Protein AF-A0A2H1HSU5-F1 (afdb_monomer_lite)

Radius of gyration: 19.83 Å; chains: 1; bounding box: 52×44×60 Å

Sequence (309 aa):
MNTRHSRVIHHEPRRAAYPAIDAYNKLTQYSSAAPLTGEAISQAMMSEAAWNDPQLIEQYDEKGLTPLSPLLSSGDYWIACNAESSGPGDWDGRQIRIGGTAQGPIAESIGASPVSMEYGETFEALQRNTVDCTFVQGQVAGSTGLLEVAPHVKLFEGDRMTGGATAAHVAGSRFDELPLAYKQIIFDAGVDMFHGQLASTMDSSLQAVKDVQAADGTFSSIAPEVQETMEGTQEELVDGLIEDGRIDEDIREQLTGSAEKWTGIVEELGYEDGGELQDLDEWYEVDSVDFRPLGERVFEEASLAHRPE

Secondary structure (DSSP, 8-state):
------------HHHHT-HHHHHHHTTTTSSB--TTHHHHHHHHHHHHHHHT-HHHHHHHHTTT-EEEEEEEE---EEEEESS---SGGGGTT-EEEE-STTHHHHHHHTT-EEEE--HHHHHHHHHTTSSSEEEEEHHHHHHHTGGGT--EEEE--SBPPS--EEEEEEE-TTGGGS-HHHHHHHHHTHHHHHHHHHHHHHHHHHHHHHHHHHTT-EEEEPPHHHHHHHHHHHHHHHHHHHHTTSS-TTHHHHHHHHHHHHHHHHHHTT----S-GGGHHHH--TT----HHHHHHHIIIIIGGGS--

Foldseek 3Di:
DDPDDDDDDPDPDPCVLQVLLLLQLLVQFLFFLFQQLRQLLSQLLSQQVQLVDPVLQVSQVVVLKHFLRSWAFLAFKKKFFLDDDDDLLPLAQAEEEDDGPLVCLLSVLSNHHYDYDDPVCLLVCLQVPVGGIYIDGLLRCQVPLSCLRRLAIAAEHTTTAGRRGPDTDIDHNCLVVDDLVVLQVSSVCQLVVSQVRSLSSLVSLLSNLVSSVVNVYDYDYDDPVSNVSSVVSSVVSNVVCCVVVVDPPCSSVSSNVSSVVSSVVCVVVPDDRPDGSNCSVVGDDRPPDGCSVSSVVSCVSRVVVVRGD

pLDDT: mean 91.03, std 14.72, range [22.45, 98.75]

Structure (mmCIF, N/CA/C/O backbone):
data_AF-A0A2H1HSU5-F1
#
_entry.id   AF-A0A2H1HSU5-F1
#
loop_
_atom_site.group_PDB
_atom_site.id
_atom_site.type_symbol
_atom_site.label_atom_id
_atom_site.label_alt_id
_atom_site.label_comp_id
_atom_site.label_asym_id
_atom_site.label_entity_id
_atom_site.label_seq_id
_atom_site.pdbx_PDB_ins_code
_atom_site.Cartn_x
_atom_site.Cartn_y
_atom_site.Cartn_z
_atom_site.occupancy
_atom_site.B_iso_or_equiv
_atom_site.auth_seq_id
_atom_site.auth_comp_id
_atom_site.auth_asym_id
_atom_site.auth_atom_id
_atom_site.pdbx_PDB_model_num
ATOM 1 N N . MET A 1 1 ? -35.619 14.663 -35.749 1.00 35.12 1 MET A N 1
ATOM 2 C CA . MET A 1 1 ? -34.535 15.575 -35.316 1.00 35.12 1 MET A CA 1
ATOM 3 C C . MET A 1 1 ? -34.450 15.532 -33.798 1.00 35.12 1 MET A C 1
ATOM 5 O O 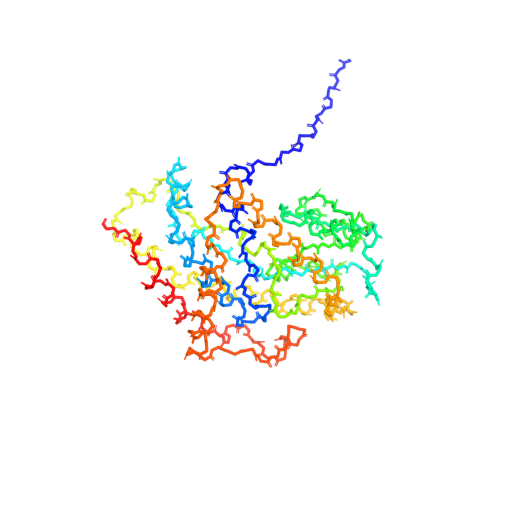. MET A 1 1 ? -35.499 15.523 -33.172 1.00 35.12 1 MET A O 1
ATOM 9 N N . ASN A 1 2 ? -33.224 15.518 -33.262 1.00 31.00 2 ASN A N 1
ATOM 10 C CA . ASN A 1 2 ? -32.824 15.456 -31.844 1.00 31.00 2 ASN A CA 1
ATOM 11 C C . ASN A 1 2 ? -32.794 14.082 -31.145 1.00 31.00 2 ASN A C 1
ATOM 13 O O . ASN A 1 2 ? -33.580 13.800 -30.249 1.00 31.00 2 ASN A O 1
ATOM 17 N N . THR A 1 3 ? -31.766 13.291 -31.459 1.00 27.88 3 THR A N 1
ATOM 18 C CA . THR A 1 3 ? -31.095 12.399 -30.499 1.00 27.88 3 THR A CA 1
ATOM 19 C C . THR A 1 3 ? -29.955 13.180 -29.835 1.00 27.88 3 THR A C 1
ATOM 21 O O . THR A 1 3 ? -28.908 13.419 -30.439 1.00 27.88 3 THR A O 1
ATOM 24 N N . ARG A 1 4 ? -30.169 13.645 -28.596 1.00 30.28 4 ARG A N 1
ATOM 25 C CA . ARG A 1 4 ? -29.090 14.210 -27.772 1.00 30.28 4 ARG A CA 1
ATOM 26 C C . ARG A 1 4 ? -28.196 13.074 -27.293 1.00 30.28 4 ARG A C 1
ATOM 28 O O . ARG A 1 4 ? -28.676 12.097 -26.731 1.00 30.28 4 ARG A O 1
ATOM 35 N N . HIS A 1 5 ? -26.908 13.239 -27.555 1.00 29.81 5 HIS A N 1
ATOM 36 C CA . HIS A 1 5 ? -25.837 12.382 -27.083 1.00 29.81 5 HIS A CA 1
ATOM 37 C C . HIS A 1 5 ? -25.800 12.412 -25.553 1.00 29.81 5 HIS A C 1
ATOM 39 O O . HIS A 1 5 ? -25.831 13.491 -24.954 1.00 29.81 5 HIS A O 1
ATOM 45 N N . SER A 1 6 ? -25.740 11.228 -24.943 1.00 25.72 6 SER A N 1
ATOM 46 C CA . SER A 1 6 ? -25.363 11.067 -23.543 1.00 25.72 6 SER A CA 1
ATOM 47 C C . SER A 1 6 ? -23.957 11.636 -23.377 1.00 25.72 6 SER A C 1
ATOM 49 O O . SER A 1 6 ? -23.006 11.128 -23.969 1.00 25.72 6 SER A O 1
ATOM 51 N N . ARG A 1 7 ? -23.837 12.744 -22.641 1.00 25.30 7 ARG A N 1
ATOM 52 C CA . ARG A 1 7 ? -22.544 13.227 -22.162 1.00 25.30 7 ARG A CA 1
ATOM 53 C C . ARG A 1 7 ? -22.080 12.237 -21.105 1.00 25.30 7 ARG A C 1
ATOM 55 O O . ARG A 1 7 ? -22.751 12.084 -20.090 1.00 25.30 7 ARG A O 1
ATOM 62 N N . VAL A 1 8 ? -20.954 11.587 -21.368 1.00 23.36 8 VAL A N 1
ATOM 63 C CA . VAL A 1 8 ? -20.114 10.978 -20.338 1.00 23.36 8 VAL A CA 1
ATOM 64 C C . VAL A 1 8 ? -19.844 12.068 -19.304 1.00 23.36 8 VAL A C 1
ATOM 66 O O . VAL A 1 8 ? -19.278 13.112 -19.630 1.00 23.36 8 VAL A O 1
ATOM 69 N N . ILE A 1 9 ? -20.356 11.875 -18.093 1.00 22.45 9 ILE A N 1
ATOM 70 C CA . ILE A 1 9 ? -20.018 12.703 -16.943 1.00 22.45 9 ILE A CA 1
ATOM 71 C C . ILE A 1 9 ? -18.899 11.938 -16.250 1.00 22.45 9 ILE A C 1
ATOM 73 O O . ILE A 1 9 ? -19.157 10.899 -15.648 1.00 22.45 9 ILE A O 1
ATOM 77 N N . HIS A 1 10 ? -17.665 12.430 -16.395 1.00 28.02 10 HIS A N 1
ATOM 78 C CA . HIS A 1 10 ? -16.574 12.097 -15.484 1.00 28.02 10 HIS A CA 1
ATOM 79 C C . HIS A 1 10 ? -17.081 12.467 -14.097 1.00 28.02 10 HIS A C 1
ATOM 81 O O . HIS A 1 10 ? -17.332 13.639 -13.815 1.00 28.02 10 HIS A O 1
ATOM 87 N N . HIS A 1 11 ? -17.344 11.469 -13.273 1.00 26.31 11 HIS A N 1
ATOM 88 C CA . HIS A 1 11 ? -17.684 11.711 -11.895 1.00 26.31 11 HIS A CA 1
ATOM 89 C C . HIS A 1 11 ? -16.564 11.068 -11.090 1.00 26.31 11 HIS A C 1
ATOM 91 O O . HIS A 1 11 ? -16.180 9.933 -11.358 1.00 26.31 11 HIS A O 1
ATOM 97 N N . GLU A 1 12 ? -16.034 11.859 -10.166 1.00 31.59 12 GLU A N 1
ATOM 98 C CA . GLU A 1 12 ? -14.972 11.589 -9.202 1.00 31.59 12 GLU A CA 1
ATOM 99 C C . GLU A 1 12 ? -15.636 11.469 -7.803 1.00 31.59 12 GLU A C 1
ATOM 101 O O . GLU A 1 12 ? -15.362 12.255 -6.901 1.00 31.59 12 GLU A O 1
ATOM 106 N N . PRO A 1 13 ? -16.643 10.584 -7.605 1.00 26.70 13 PRO A N 1
ATOM 107 C CA . PRO A 1 13 ? -17.710 10.799 -6.620 1.00 26.70 13 PRO A CA 1
ATOM 108 C C . PRO A 1 13 ? -17.473 10.022 -5.340 1.00 26.70 13 PRO A C 1
ATOM 110 O O . PRO A 1 13 ? -17.929 10.396 -4.269 1.00 26.70 13 PRO A O 1
ATOM 113 N N . ARG A 1 14 ? -16.839 8.858 -5.486 1.00 50.00 14 ARG A N 1
ATOM 114 C CA . ARG A 1 14 ? -16.716 7.846 -4.456 1.00 50.00 14 ARG A CA 1
ATOM 115 C C . ARG A 1 14 ? -15.604 8.227 -3.498 1.00 50.00 14 ARG A C 1
ATOM 117 O O . ARG A 1 14 ? -15.750 7.953 -2.325 1.00 50.00 14 ARG A O 1
ATOM 124 N N . ARG A 1 15 ? -14.561 8.923 -3.961 1.00 52.78 15 ARG A N 1
ATOM 125 C CA . ARG A 1 15 ? -13.437 9.346 -3.113 1.00 52.78 15 ARG A CA 1
ATOM 126 C C . ARG A 1 15 ? -13.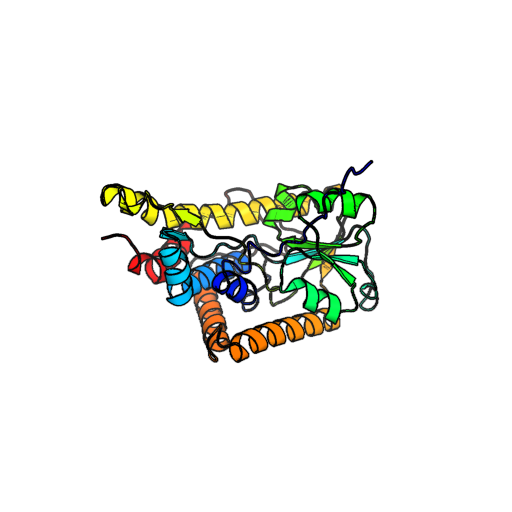722 10.649 -2.364 1.00 52.78 15 ARG A C 1
ATOM 128 O O . ARG A 1 15 ? -13.544 10.689 -1.157 1.00 52.78 15 ARG A O 1
ATOM 135 N N . ALA A 1 16 ? -14.324 11.649 -3.018 1.00 60.69 16 ALA A N 1
ATOM 136 C CA . ALA A 1 16 ? -14.818 12.856 -2.337 1.00 60.69 16 ALA A CA 1
ATOM 137 C C . ALA A 1 16 ? -15.883 12.558 -1.259 1.00 60.69 16 ALA A C 1
ATOM 139 O O . ALA A 1 16 ? -16.093 13.362 -0.355 1.00 60.69 16 ALA A O 1
ATOM 140 N N . ALA A 1 17 ? -16.558 11.405 -1.344 1.00 72.06 17 ALA A N 1
ATOM 141 C CA . ALA A 1 17 ? -17.506 10.959 -0.327 1.00 72.06 17 ALA A CA 1
ATOM 142 C C . ALA A 1 17 ? -16.838 10.426 0.957 1.00 72.06 17 ALA A C 1
ATOM 144 O O . ALA A 1 17 ? -17.542 10.315 1.965 1.00 72.06 17 ALA A O 1
ATOM 145 N N . TYR A 1 18 ? -15.536 10.115 0.917 1.00 82.38 18 TYR A N 1
ATOM 146 C CA . TYR A 1 18 ? -14.746 9.584 2.033 1.00 82.38 18 TYR A CA 1
ATOM 147 C C . TYR A 1 18 ? -13.365 10.275 2.126 1.00 82.38 18 TYR A C 1
ATOM 149 O O . TYR A 1 18 ? -12.336 9.627 1.910 1.00 82.38 18 TYR A O 1
ATOM 157 N N . PRO A 1 19 ? -13.317 11.591 2.411 1.00 85.75 19 PRO A N 1
ATOM 158 C CA . PRO A 1 19 ? -12.069 12.357 2.463 1.00 85.75 19 PRO A CA 1
ATOM 159 C C . PRO A 1 19 ? -11.036 11.819 3.462 1.00 85.75 19 PRO A C 1
ATOM 161 O O . PRO A 1 19 ? -9.849 11.888 3.164 1.00 85.75 19 PRO A O 1
ATOM 164 N N . ALA A 1 20 ? -11.455 11.254 4.600 1.00 87.06 20 ALA A N 1
ATOM 165 C CA . ALA A 1 20 ? -10.514 10.676 5.563 1.00 87.06 20 ALA A CA 1
ATOM 166 C C . ALA A 1 20 ? -9.825 9.422 4.994 1.00 87.06 20 ALA A C 1
ATOM 168 O O . ALA A 1 20 ? -8.618 9.264 5.124 1.00 87.06 20 ALA A O 1
ATOM 169 N N . ILE A 1 21 ? -10.560 8.572 4.264 1.00 85.56 21 ILE A N 1
ATOM 170 C CA . ILE A 1 21 ? -9.971 7.390 3.609 1.00 85.56 21 ILE A CA 1
ATOM 171 C C . ILE A 1 21 ? -8.983 7.825 2.520 1.00 85.56 21 ILE A C 1
ATOM 173 O O . ILE A 1 21 ? -7.913 7.240 2.400 1.00 85.56 21 ILE A O 1
ATOM 177 N N . ASP A 1 22 ? -9.318 8.853 1.729 1.00 88.25 22 ASP A N 1
ATOM 178 C CA . ASP A 1 22 ? -8.398 9.386 0.711 1.00 88.25 22 ASP A CA 1
ATOM 179 C C . ASP A 1 22 ? -7.125 9.979 1.333 1.00 88.25 22 ASP A C 1
ATOM 181 O O . ASP A 1 22 ? -6.047 9.816 0.765 1.00 88.25 22 ASP A O 1
ATOM 185 N N . ALA A 1 23 ? -7.230 10.612 2.507 1.00 90.75 23 ALA A N 1
ATOM 186 C CA . ALA A 1 23 ? -6.072 11.097 3.250 1.00 90.75 23 ALA A CA 1
ATOM 187 C C . ALA A 1 23 ? -5.172 9.934 3.696 1.00 90.75 23 ALA A C 1
ATOM 189 O O . ALA A 1 23 ? -3.998 9.918 3.346 1.00 90.75 23 ALA A O 1
ATOM 190 N N . TYR A 1 24 ? -5.725 8.902 4.343 1.00 89.75 24 TYR A N 1
ATOM 191 C CA . TYR A 1 24 ? -4.953 7.709 4.725 1.00 89.75 24 TYR A CA 1
ATOM 192 C C . TYR A 1 24 ? -4.390 6.927 3.542 1.00 89.75 24 TYR A C 1
ATOM 194 O O . TYR A 1 24 ? -3.325 6.322 3.652 1.00 89.75 24 TYR A O 1
ATOM 202 N N . ASN A 1 25 ? -5.061 6.961 2.388 1.00 89.38 25 ASN A N 1
ATOM 203 C CA . ASN A 1 25 ? -4.515 6.392 1.163 1.00 89.38 25 ASN A CA 1
ATOM 204 C C . ASN A 1 25 ? -3.172 7.045 0.795 1.00 89.38 25 ASN A C 1
ATOM 206 O O . ASN A 1 25 ? -2.330 6.360 0.241 1.00 89.38 25 ASN A O 1
ATOM 210 N N . LYS A 1 26 ? -2.943 8.316 1.145 1.00 93.19 26 LYS A N 1
ATOM 211 C CA . LYS A 1 26 ? -1.699 9.067 0.890 1.00 93.19 26 LYS A CA 1
ATOM 212 C C . LYS A 1 26 ? -0.674 8.990 2.034 1.00 93.19 26 LYS A C 1
ATOM 214 O O . LYS A 1 26 ? 0.285 9.755 2.034 1.00 93.19 26 LYS A O 1
ATOM 219 N N . LEU A 1 27 ? -0.871 8.089 2.999 1.00 93.88 27 LEU A N 1
ATOM 220 C CA . LEU A 1 27 ? -0.023 7.949 4.189 1.00 93.88 27 LEU A CA 1
ATOM 221 C C . LEU A 1 27 ? 0.621 6.559 4.327 1.00 93.88 27 LEU A C 1
ATOM 223 O O . LEU A 1 27 ? 1.256 6.271 5.337 1.00 93.88 27 LEU A O 1
ATOM 227 N N . THR A 1 28 ? 0.466 5.667 3.343 1.00 92.38 28 THR A N 1
ATOM 228 C CA . THR A 1 28 ? 0.931 4.273 3.482 1.00 92.38 28 THR A CA 1
ATOM 229 C C . THR A 1 28 ? 2.429 4.072 3.243 1.00 92.38 28 THR A C 1
ATOM 231 O O . THR A 1 28 ? 2.908 2.953 3.417 1.00 92.38 28 THR A O 1
ATOM 234 N N . GLN A 1 29 ? 3.161 5.117 2.845 1.00 95.06 29 GLN A N 1
ATOM 235 C CA . GLN A 1 29 ? 4.582 5.040 2.485 1.00 95.06 29 GLN A CA 1
ATOM 236 C C . GLN A 1 29 ? 5.534 4.849 3.673 1.00 95.06 29 GLN A C 1
ATOM 238 O O . GLN A 1 29 ? 6.658 4.415 3.471 1.00 95.06 29 GLN A O 1
ATOM 243 N N . TYR A 1 30 ? 5.103 5.129 4.909 1.00 95.00 30 TYR A N 1
ATOM 244 C CA . TYR A 1 30 ? 5.961 5.102 6.108 1.00 95.00 30 TYR A CA 1
ATOM 245 C C . TYR A 1 30 ? 6.274 3.684 6.625 1.00 95.00 30 TYR A C 1
ATOM 247 O O . TYR A 1 30 ? 6.383 3.456 7.824 1.00 95.00 30 TYR A O 1
ATOM 255 N N . SER A 1 31 ? 6.367 2.704 5.733 1.00 93.12 31 SER A N 1
ATOM 256 C CA . SER A 1 31 ? 6.653 1.302 6.039 1.00 93.12 31 SER A CA 1
ATOM 257 C C . SER A 1 31 ? 7.547 0.716 4.940 1.00 93.12 31 SER A C 1
ATOM 259 O O . SER A 1 31 ? 7.754 1.341 3.904 1.00 93.12 31 SER A O 1
ATOM 261 N N . SER A 1 32 ? 8.081 -0.487 5.149 1.00 93.56 32 SER A N 1
ATOM 262 C CA . SER A 1 32 ? 9.053 -1.099 4.239 1.00 93.56 32 SER A CA 1
ATOM 263 C C . SER A 1 32 ? 8.408 -1.782 3.034 1.00 93.56 32 SER A C 1
ATOM 265 O O . SER A 1 32 ? 7.480 -2.555 3.225 1.00 93.56 32 SER A O 1
ATOM 267 N N . ALA A 1 33 ? 8.948 -1.634 1.825 1.00 94.62 33 ALA A N 1
ATOM 268 C CA . ALA A 1 33 ? 8.499 -2.352 0.621 1.00 94.62 33 ALA A CA 1
ATOM 269 C C . ALA A 1 33 ? 8.763 -3.881 0.624 1.00 94.62 33 ALA A C 1
ATOM 271 O O . ALA A 1 33 ? 8.527 -4.551 -0.381 1.00 94.62 33 ALA A O 1
ATOM 272 N N . ALA A 1 34 ? 9.245 -4.456 1.732 1.00 96.19 34 ALA A N 1
ATOM 273 C CA . ALA A 1 34 ? 9.477 -5.893 1.850 1.00 96.19 34 ALA A CA 1
ATOM 274 C C . ALA A 1 34 ? 8.195 -6.724 1.572 1.00 96.19 34 ALA A C 1
ATOM 276 O O . ALA A 1 34 ? 7.101 -6.334 2.005 1.00 96.19 34 ALA A O 1
ATOM 277 N N . PRO A 1 35 ? 8.302 -7.865 0.859 1.00 95.38 35 PRO A N 1
ATOM 278 C CA . PRO A 1 35 ? 7.150 -8.538 0.256 1.00 95.38 35 PRO A CA 1
ATOM 279 C C . PRO A 1 35 ? 6.160 -9.137 1.261 1.00 95.38 35 PRO A C 1
ATOM 281 O O . PRO A 1 35 ? 4.957 -9.040 1.038 1.00 95.38 35 PRO A O 1
ATOM 284 N N . LEU A 1 36 ? 6.627 -9.748 2.352 1.00 97.38 36 LEU A N 1
ATOM 285 C CA . LEU A 1 36 ? 5.787 -10.313 3.410 1.00 97.38 36 LEU A CA 1
ATOM 286 C C . LEU A 1 36 ? 5.813 -9.444 4.660 1.00 97.38 36 LEU A C 1
ATOM 288 O O . LEU A 1 36 ? 4.753 -9.041 5.150 1.00 97.38 36 LEU A O 1
ATOM 292 N N . THR A 1 37 ? 7.002 -9.165 5.202 1.00 97.75 37 THR A N 1
ATOM 293 C CA . THR A 1 37 ? 7.095 -8.435 6.478 1.00 97.75 37 THR A CA 1
ATOM 294 C C . THR A 1 37 ? 6.612 -7.002 6.318 1.00 97.75 37 THR A C 1
ATOM 296 O O . THR A 1 37 ? 5.882 -6.506 7.174 1.00 97.75 37 THR A O 1
ATOM 299 N N . GLY A 1 38 ? 6.905 -6.372 5.180 1.00 96.44 38 GLY A N 1
ATOM 300 C CA . GLY A 1 38 ? 6.389 -5.056 4.845 1.00 96.44 38 GLY A CA 1
ATOM 301 C C . GLY A 1 38 ? 4.863 -5.035 4.837 1.00 96.44 38 GLY A C 1
ATOM 302 O O . GLY A 1 38 ? 4.267 -4.197 5.510 1.00 96.44 38 GLY A O 1
ATOM 303 N N . GLU A 1 39 ? 4.213 -5.958 4.123 1.00 96.31 39 GLU A N 1
ATOM 304 C CA . GLU A 1 39 ? 2.742 -6.026 4.086 1.00 96.31 39 GLU A CA 1
ATOM 305 C C . GLU A 1 39 ? 2.133 -6.205 5.478 1.00 96.31 39 GLU A C 1
ATOM 307 O O . GLU A 1 39 ? 1.169 -5.521 5.834 1.00 96.31 39 GLU A O 1
ATOM 312 N N . ALA A 1 40 ? 2.733 -7.071 6.297 1.00 97.56 40 ALA A N 1
ATOM 313 C CA . ALA A 1 40 ? 2.325 -7.285 7.679 1.00 97.56 40 ALA A CA 1
ATOM 314 C C . ALA A 1 40 ? 2.441 -6.000 8.524 1.00 97.56 40 ALA A C 1
ATOM 316 O O . ALA A 1 40 ? 1.480 -5.623 9.203 1.00 97.56 40 ALA A O 1
ATOM 317 N N . ILE A 1 41 ? 3.580 -5.300 8.443 1.00 97.25 41 ILE A N 1
ATOM 318 C CA . ILE A 1 41 ? 3.828 -4.031 9.146 1.00 97.25 41 ILE A CA 1
ATOM 319 C C . ILE A 1 41 ? 2.832 -2.966 8.684 1.00 97.25 41 ILE A C 1
ATOM 321 O O . ILE A 1 41 ? 2.183 -2.331 9.514 1.00 97.25 41 ILE A O 1
ATOM 325 N N . SER A 1 42 ? 2.681 -2.780 7.371 1.00 95.50 42 SER A N 1
ATOM 326 C CA . SER A 1 42 ? 1.806 -1.754 6.799 1.00 95.50 42 SER A CA 1
ATOM 327 C C . SER A 1 42 ? 0.345 -1.991 7.178 1.00 95.50 42 SER A C 1
ATOM 329 O O . SER A 1 42 ? -0.326 -1.072 7.646 1.00 95.50 42 SER A O 1
ATOM 331 N N . GLN A 1 43 ? -0.148 -3.228 7.070 1.00 95.19 43 GLN A N 1
ATOM 332 C CA . GLN A 1 43 ? -1.524 -3.555 7.445 1.00 95.19 43 GLN A CA 1
ATOM 333 C C . GLN A 1 43 ? -1.775 -3.321 8.944 1.00 95.19 43 GLN A C 1
ATOM 335 O O . GLN A 1 43 ? -2.838 -2.804 9.301 1.00 95.19 43 GLN A O 1
ATOM 340 N N . ALA A 1 44 ? -0.826 -3.668 9.820 1.00 96.62 44 ALA A N 1
ATOM 341 C CA . ALA A 1 44 ? -0.947 -3.448 11.261 1.00 96.62 44 ALA A CA 1
ATOM 342 C C . ALA A 1 44 ? -0.913 -1.954 11.625 1.00 96.62 44 ALA A C 1
ATOM 344 O O . ALA A 1 44 ? -1.833 -1.470 12.286 1.00 96.62 44 ALA A O 1
ATOM 345 N N . MET A 1 45 ? 0.076 -1.218 11.106 1.00 95.75 45 MET A N 1
ATOM 346 C CA . MET A 1 45 ? 0.229 0.232 11.272 1.00 95.75 45 MET A CA 1
ATOM 347 C C . MET A 1 45 ? -1.027 0.983 10.824 1.00 95.75 45 MET A C 1
ATOM 349 O O . MET A 1 45 ? -1.588 1.779 11.576 1.00 95.75 45 MET A O 1
ATOM 353 N N . MET A 1 46 ? -1.517 0.696 9.615 1.00 94.56 46 MET A N 1
ATOM 354 C CA . MET A 1 46 ? -2.691 1.378 9.070 1.00 94.56 46 MET A CA 1
ATOM 355 C C . MET A 1 46 ? -3.976 0.989 9.799 1.00 94.56 46 MET A C 1
ATOM 357 O O . MET A 1 46 ? -4.852 1.833 9.963 1.00 94.56 46 MET A O 1
ATOM 361 N N . SER A 1 47 ? -4.100 -0.257 10.267 1.00 94.75 47 SER A N 1
ATOM 362 C CA . SER A 1 47 ? -5.249 -0.671 11.083 1.00 94.75 47 SER A CA 1
ATOM 363 C C . SER A 1 47 ? -5.265 0.053 12.430 1.00 94.75 47 SER A C 1
ATOM 365 O O . SER A 1 47 ? -6.320 0.522 12.856 1.00 94.75 47 SER A O 1
ATOM 367 N N . GLU A 1 48 ? -4.109 0.169 13.088 1.00 95.69 48 GLU A N 1
ATOM 368 C CA . GLU A 1 48 ? -3.967 0.903 14.346 1.00 95.69 48 GLU A CA 1
ATOM 369 C C . GLU A 1 48 ? -4.296 2.385 14.174 1.00 95.69 48 GLU A C 1
ATOM 371 O O . GLU A 1 48 ? -5.115 2.915 14.925 1.00 95.69 48 GLU A O 1
ATOM 376 N N . ALA A 1 49 ? -3.703 3.039 13.172 1.00 94.44 49 ALA A N 1
ATOM 377 C CA . ALA A 1 49 ? -3.956 4.448 12.900 1.00 94.44 49 ALA A CA 1
ATOM 378 C C . ALA A 1 49 ? -5.445 4.701 12.614 1.00 94.44 49 ALA A C 1
ATOM 380 O O . ALA A 1 49 ? -6.039 5.623 13.162 1.00 94.44 49 ALA A O 1
ATOM 381 N N . ALA A 1 50 ? -6.080 3.821 11.837 1.00 93.56 50 ALA A N 1
ATOM 382 C CA . ALA A 1 50 ? -7.474 3.969 11.451 1.00 93.56 50 ALA A CA 1
ATOM 383 C C . ALA A 1 50 ? -8.468 3.813 12.611 1.00 93.56 50 ALA A C 1
ATOM 385 O O . ALA A 1 50 ? -9.458 4.541 12.671 1.00 93.56 50 ALA A O 1
ATOM 386 N N . TRP A 1 51 ? -8.237 2.864 13.524 1.00 95.31 51 TRP A N 1
ATOM 387 C CA . TRP A 1 51 ? -9.071 2.726 14.723 1.00 95.31 51 TRP A CA 1
ATOM 388 C C . TRP A 1 51 ? -8.889 3.904 15.680 1.00 95.31 51 TRP A C 1
ATOM 390 O O . TRP A 1 51 ? -9.860 4.374 16.269 1.00 95.31 51 TRP A O 1
ATOM 400 N N . ASN A 1 52 ? -7.665 4.421 15.777 1.00 93.50 52 ASN A N 1
ATOM 401 C CA . ASN A 1 52 ? -7.328 5.532 16.659 1.00 93.50 52 ASN A CA 1
ATOM 402 C C . ASN A 1 52 ? -7.631 6.918 16.069 1.00 93.50 52 ASN A C 1
ATOM 404 O O . ASN A 1 52 ? -7.327 7.914 16.724 1.00 93.50 52 ASN A O 1
ATOM 408 N N . ASP A 1 53 ? -8.254 7.001 14.889 1.00 92.44 53 ASP A N 1
ATOM 409 C CA . ASP A 1 53 ? -8.660 8.258 14.259 1.00 92.44 53 ASP A CA 1
ATOM 410 C C . ASP A 1 53 ? -10.167 8.521 14.434 1.00 92.44 53 ASP A C 1
ATOM 412 O O . ASP A 1 53 ? -11.000 7.934 13.730 1.00 92.44 53 ASP A O 1
ATOM 416 N N . PRO A 1 54 ? -10.559 9.455 15.321 1.00 91.31 54 PRO A N 1
ATOM 417 C CA . PRO A 1 54 ? -11.963 9.779 15.532 1.00 91.31 54 PRO A CA 1
ATOM 418 C C . PRO A 1 54 ? -12.660 10.340 14.288 1.00 91.31 54 PRO A C 1
ATOM 420 O O . PRO A 1 54 ? -13.848 10.081 14.109 1.00 91.31 54 PRO A O 1
ATOM 423 N N . GLN A 1 55 ? -11.955 11.082 13.426 1.00 89.19 55 GLN A N 1
ATOM 424 C CA . GLN A 1 55 ? -12.538 11.658 12.210 1.00 89.19 55 GLN A CA 1
ATOM 425 C C . GLN A 1 55 ? -12.873 10.563 11.195 1.00 89.19 55 GLN A C 1
ATOM 427 O O . GLN A 1 55 ? -13.921 10.608 10.543 1.00 89.19 55 GLN A O 1
ATOM 432 N N . LEU A 1 56 ? -12.000 9.559 11.068 1.00 89.69 56 LEU A N 1
ATOM 433 C CA . LEU A 1 56 ? -12.249 8.419 10.193 1.00 89.69 56 LEU A CA 1
ATOM 434 C C . LEU A 1 56 ? -13.441 7.587 10.684 1.00 89.69 56 LEU A C 1
ATOM 436 O O . LEU A 1 56 ? -14.287 7.207 9.869 1.00 89.69 56 LEU A O 1
ATOM 440 N N . ILE A 1 57 ? -13.531 7.332 11.992 1.00 92.38 57 ILE A N 1
ATOM 441 C CA . ILE A 1 57 ? -14.657 6.599 12.588 1.00 92.38 57 ILE A CA 1
ATOM 442 C C . ILE A 1 57 ? -15.969 7.388 12.443 1.00 92.38 57 ILE A C 1
ATOM 444 O O . ILE A 1 57 ? -16.954 6.840 11.943 1.00 92.38 57 ILE A O 1
ATOM 448 N N . GLU A 1 58 ? -15.973 8.686 12.766 1.00 91.12 58 GLU A N 1
ATOM 449 C CA . GLU A 1 58 ? -17.156 9.553 12.652 1.00 91.12 58 GLU A CA 1
ATOM 450 C C . GLU A 1 58 ? -17.690 9.608 11.211 1.00 91.12 58 GLU A C 1
ATOM 452 O O . GLU A 1 58 ? -18.900 9.548 10.985 1.00 91.12 58 GLU A O 1
ATOM 457 N N . GLN A 1 59 ? -16.806 9.610 10.207 1.00 90.31 59 GLN A N 1
ATOM 458 C CA . GLN A 1 59 ? -17.199 9.576 8.796 1.00 90.31 59 GLN A CA 1
ATOM 459 C C . GLN A 1 59 ? -18.034 8.329 8.428 1.00 90.31 59 GLN A C 1
ATOM 461 O O . GLN A 1 59 ? -18.880 8.399 7.523 1.00 90.31 59 GLN A O 1
ATOM 466 N N . TYR A 1 60 ? -17.797 7.182 9.075 1.00 91.94 60 TYR A N 1
ATOM 467 C CA . TYR A 1 60 ? -18.626 5.985 8.900 1.00 91.94 60 TYR A CA 1
ATOM 468 C C . TYR A 1 60 ? -19.963 6.121 9.637 1.00 91.94 60 TYR A C 1
ATOM 470 O O . TYR A 1 60 ? -21.016 5.863 9.036 1.00 91.94 60 TYR A O 1
ATOM 478 N N . ASP A 1 61 ? -19.936 6.610 10.877 1.00 89.50 61 ASP A N 1
ATOM 479 C CA . ASP A 1 61 ? -21.126 6.801 11.712 1.00 89.50 61 ASP A CA 1
ATOM 480 C C . ASP A 1 61 ? -22.137 7.765 11.072 1.00 89.50 61 ASP A C 1
ATOM 482 O O . ASP A 1 61 ? -23.332 7.462 10.994 1.00 89.50 61 ASP A O 1
ATOM 486 N N . GLU A 1 62 ? -21.671 8.882 10.501 1.00 91.38 62 GLU A N 1
ATOM 487 C CA . GLU A 1 62 ? -22.506 9.853 9.773 1.00 91.38 62 GLU A CA 1
ATOM 488 C C . GLU A 1 62 ? -23.260 9.230 8.586 1.00 91.38 62 GLU A C 1
ATOM 490 O O . GLU A 1 62 ? -24.294 9.740 8.138 1.00 91.38 62 GLU A O 1
ATOM 495 N N . LYS A 1 63 ? -22.752 8.111 8.062 1.00 89.69 63 LYS A N 1
ATOM 496 C CA . LYS A 1 63 ? -23.339 7.364 6.943 1.00 89.69 63 LYS A CA 1
ATOM 497 C C . LYS A 1 63 ? -24.155 6.155 7.408 1.00 89.69 63 LYS A C 1
ATOM 499 O O . LYS A 1 63 ? -24.689 5.437 6.560 1.00 89.69 63 LYS A O 1
ATOM 504 N N . GLY A 1 64 ? -24.288 5.939 8.718 1.00 90.75 64 GLY A N 1
ATOM 505 C CA . GLY A 1 64 ? -24.976 4.784 9.299 1.00 90.75 64 GLY A CA 1
ATOM 506 C C . GLY A 1 64 ? -24.262 3.465 9.002 1.00 90.75 64 GLY A C 1
ATOM 507 O O . GLY A 1 64 ? -24.923 2.456 8.733 1.00 90.75 64 GLY A O 1
ATOM 508 N N . LEU A 1 65 ? -22.928 3.506 8.961 1.00 92.38 65 LEU A N 1
ATOM 509 C CA . LEU A 1 65 ? -22.054 2.365 8.724 1.00 92.38 65 LEU A CA 1
ATOM 510 C C . LEU A 1 65 ? -21.250 2.086 9.992 1.00 92.38 65 LEU A C 1
ATOM 512 O O . LEU A 1 65 ? -20.620 2.992 10.519 1.00 92.38 65 LEU A O 1
ATOM 516 N N . THR A 1 66 ? -21.222 0.835 10.441 1.00 92.56 66 THR A N 1
ATOM 517 C CA . THR A 1 66 ? -20.356 0.422 11.552 1.00 92.56 66 THR A CA 1
ATOM 518 C C . THR A 1 66 ? -19.052 -0.131 10.981 1.00 92.56 66 THR A C 1
ATOM 520 O O . THR A 1 66 ? -19.105 -1.134 10.260 1.00 92.56 66 THR A O 1
ATOM 523 N N . PRO A 1 67 ? -17.881 0.463 11.257 1.00 93.00 67 PRO A N 1
ATOM 524 C CA . PRO A 1 67 ? -16.619 -0.103 10.802 1.00 93.00 67 PRO A CA 1
ATOM 525 C C . PRO A 1 67 ? -16.343 -1.453 11.481 1.00 93.00 67 PRO A C 1
ATOM 527 O O . PRO A 1 67 ? -16.532 -1.615 12.683 1.00 93.00 67 PRO A O 1
ATOM 530 N N . LEU A 1 68 ? -15.906 -2.432 10.687 1.00 93.25 68 LEU A N 1
ATOM 531 C CA . LEU A 1 68 ? -15.358 -3.722 11.134 1.00 93.25 68 LEU A CA 1
ATOM 532 C C . LEU A 1 68 ? -13.854 -3.807 10.830 1.00 93.25 68 LEU A C 1
ATOM 534 O O . LEU A 1 68 ? -13.097 -4.425 11.567 1.00 93.25 68 LEU A O 1
ATOM 538 N N . SER A 1 69 ? -13.430 -3.158 9.743 1.00 91.81 69 SER A N 1
ATOM 539 C CA . SER A 1 69 ? -12.042 -2.863 9.388 1.00 91.81 69 SER A CA 1
ATOM 540 C C . SER A 1 69 ? -12.029 -1.472 8.762 1.00 91.81 69 SER A C 1
ATOM 542 O O . SER A 1 69 ? -12.495 -1.337 7.625 1.00 91.81 69 SER A O 1
ATOM 544 N N . PRO A 1 70 ? -11.601 -0.421 9.481 1.00 91.19 70 PRO A N 1
ATOM 545 C CA . PRO A 1 70 ? -11.755 0.943 8.992 1.00 91.19 70 PRO A CA 1
ATOM 546 C C . PRO A 1 70 ? -10.835 1.257 7.804 1.00 91.19 70 PRO A C 1
ATOM 548 O O . PRO A 1 70 ? -11.182 2.133 7.013 1.00 91.19 70 PRO A O 1
ATOM 551 N N . LEU A 1 71 ? -9.724 0.522 7.652 1.00 90.50 71 LEU A N 1
ATOM 552 C CA . LEU A 1 71 ? -8.854 0.513 6.474 1.00 90.50 71 LEU A CA 1
ATOM 553 C C . LEU A 1 71 ? -8.338 -0.901 6.177 1.00 90.50 71 LEU A C 1
ATOM 555 O O . LEU A 1 71 ? -8.026 -1.671 7.083 1.00 90.50 71 LEU A O 1
ATOM 559 N N . LEU A 1 72 ? -8.204 -1.209 4.890 1.00 85.38 72 LEU A N 1
ATOM 560 C CA . LEU A 1 72 ? -7.626 -2.443 4.361 1.00 85.38 72 LEU A CA 1
ATOM 561 C C . LEU A 1 72 ? -6.576 -2.102 3.311 1.00 85.38 72 LEU A C 1
ATOM 563 O O . LEU A 1 72 ? -6.829 -1.263 2.439 1.00 85.38 72 LEU A O 1
ATOM 567 N N . SER A 1 73 ? -5.439 -2.789 3.370 1.00 85.88 73 SER A N 1
ATOM 568 C CA . SER A 1 73 ? -4.417 -2.761 2.334 1.00 85.88 73 SER A CA 1
ATOM 569 C C . SER A 1 73 ? -4.669 -3.836 1.288 1.00 85.88 73 SER A C 1
ATOM 571 O O . SER A 1 73 ? -5.003 -4.969 1.630 1.00 85.88 73 SER A O 1
ATOM 573 N N . SER A 1 74 ? -4.454 -3.502 0.018 1.00 86.44 74 SER A N 1
ATOM 574 C CA . SER A 1 74 ? -4.437 -4.473 -1.086 1.00 86.44 74 SER A CA 1
ATOM 575 C C . SER A 1 74 ? -3.024 -4.786 -1.591 1.00 86.44 74 SER A C 1
ATOM 577 O O . SER A 1 74 ? -2.862 -5.209 -2.737 1.00 86.44 74 SER A O 1
ATOM 579 N N . GLY A 1 75 ? -2.007 -4.536 -0.769 1.00 90.38 75 GLY A N 1
ATOM 580 C CA . GLY A 1 75 ? -0.604 -4.669 -1.144 1.00 90.38 75 GLY A CA 1
ATOM 581 C C . GLY A 1 75 ? 0.061 -3.339 -1.491 1.00 90.38 75 GLY A C 1
ATOM 582 O O . GLY A 1 75 ? -0.614 -2.341 -1.770 1.00 90.38 75 GLY A O 1
ATOM 583 N N . ASP A 1 76 ? 1.388 -3.355 -1.523 1.00 92.88 76 ASP A N 1
ATOM 584 C CA . ASP A 1 76 ? 2.218 -2.291 -2.074 1.00 92.88 76 ASP A CA 1
ATOM 585 C C . ASP A 1 76 ? 1.959 -2.096 -3.572 1.00 92.88 76 ASP A C 1
ATOM 587 O O . ASP A 1 76 ? 1.550 -3.022 -4.284 1.00 92.88 76 ASP A O 1
ATOM 591 N N . TYR A 1 77 ? 2.187 -0.875 -4.050 1.00 93.88 77 TYR A N 1
ATOM 592 C CA . TYR A 1 77 ? 2.051 -0.535 -5.458 1.00 93.88 77 TYR A CA 1
ATOM 593 C C . TYR A 1 77 ? 3.327 -0.818 -6.241 1.00 93.88 77 TYR A C 1
ATOM 595 O O . TYR A 1 77 ? 4.428 -0.425 -5.871 1.00 93.88 77 TYR A O 1
ATOM 603 N N . TRP A 1 78 ? 3.132 -1.392 -7.421 1.00 95.25 78 TRP A N 1
ATOM 604 C CA . TRP A 1 78 ? 4.151 -1.559 -8.445 1.00 95.25 78 TRP A CA 1
ATOM 605 C C . TRP A 1 78 ? 3.777 -0.757 -9.690 1.00 95.25 78 TRP A C 1
ATOM 607 O O . TRP A 1 78 ? 2.606 -0.414 -9.902 1.00 95.25 78 TRP A O 1
ATOM 617 N N . ILE A 1 79 ? 4.756 -0.514 -10.562 1.00 96.56 79 ILE A N 1
ATOM 618 C CA . ILE A 1 79 ? 4.500 -0.001 -11.912 1.00 96.56 79 ILE A CA 1
ATOM 619 C C . ILE A 1 79 ? 4.666 -1.152 -12.900 1.00 96.56 79 ILE A C 1
ATOM 621 O O . ILE A 1 79 ? 5.784 -1.572 -13.184 1.00 96.56 79 ILE A O 1
ATOM 625 N N . ALA A 1 80 ? 3.559 -1.660 -13.432 1.00 97.44 80 ALA A N 1
ATOM 626 C CA . ALA A 1 80 ? 3.557 -2.735 -14.420 1.00 97.44 80 ALA A CA 1
ATOM 627 C C . ALA A 1 80 ? 3.430 -2.158 -15.834 1.00 97.44 80 ALA A C 1
ATOM 629 O O . ALA A 1 80 ? 2.520 -1.367 -16.095 1.00 97.44 80 ALA A O 1
ATOM 630 N N . CYS A 1 81 ? 4.317 -2.553 -16.745 1.00 97.56 81 CYS A N 1
ATOM 631 C CA . CYS A 1 81 ? 4.397 -2.043 -18.113 1.00 97.56 81 CYS A CA 1
ATOM 632 C C . CYS A 1 81 ? 4.313 -3.163 -19.159 1.00 97.56 81 CYS A C 1
ATOM 634 O O . CYS A 1 81 ? 4.809 -4.271 -18.952 1.00 97.56 81 CYS A O 1
ATOM 636 N N . ASN A 1 82 ? 3.732 -2.849 -20.319 1.00 95.81 82 ASN A N 1
ATOM 637 C CA . ASN A 1 82 ? 3.643 -3.753 -21.478 1.00 95.81 82 ASN A CA 1
ATOM 638 C C . ASN A 1 82 ? 4.964 -3.907 -22.258 1.00 95.81 82 ASN A C 1
ATOM 640 O O . ASN A 1 82 ? 5.069 -4.772 -23.124 1.00 95.81 82 ASN A O 1
ATOM 644 N N . ALA A 1 83 ? 5.968 -3.083 -21.950 1.00 92.06 83 ALA A N 1
ATOM 645 C CA . ALA A 1 83 ? 7.305 -3.137 -22.527 1.00 92.06 83 ALA A CA 1
ATOM 646 C C . ALA A 1 83 ? 8.368 -2.760 -21.486 1.00 92.06 83 ALA A C 1
ATOM 648 O O . ALA A 1 83 ? 8.124 -1.922 -20.608 1.00 92.06 83 ALA A O 1
ATOM 649 N N . GLU A 1 84 ? 9.561 -3.340 -21.621 1.00 88.00 84 GLU A N 1
ATOM 650 C CA . GLU A 1 84 ? 10.719 -3.028 -20.779 1.00 88.00 84 GLU A CA 1
ATOM 651 C C . GLU A 1 84 ? 11.044 -1.527 -20.764 1.00 88.00 84 GLU A C 1
ATOM 653 O O . GLU A 1 84 ? 10.875 -0.817 -21.758 1.00 88.00 84 GLU A O 1
ATOM 658 N N . SER A 1 85 ? 11.561 -1.054 -19.629 1.00 77.69 85 SER A N 1
ATOM 659 C CA . SER A 1 85 ? 12.308 0.203 -19.543 1.00 77.69 85 SER A CA 1
ATOM 660 C C . SER A 1 85 ? 13.715 -0.053 -19.016 1.00 77.69 85 SER A C 1
ATOM 662 O O . SER A 1 85 ? 13.934 -0.827 -18.078 1.00 77.69 85 SER A O 1
ATOM 664 N N . SER A 1 86 ? 14.665 0.622 -19.648 1.00 59.81 86 SER A N 1
ATOM 665 C CA . SER A 1 86 ? 16.110 0.478 -19.515 1.00 59.81 86 SER A CA 1
ATOM 666 C C . SER A 1 86 ? 16.805 1.660 -18.823 1.00 59.81 86 SER A C 1
ATOM 668 O O . SER A 1 86 ? 18.008 1.570 -18.573 1.00 59.81 86 SER A O 1
ATOM 670 N N . GLY A 1 87 ? 16.097 2.745 -18.474 1.00 64.8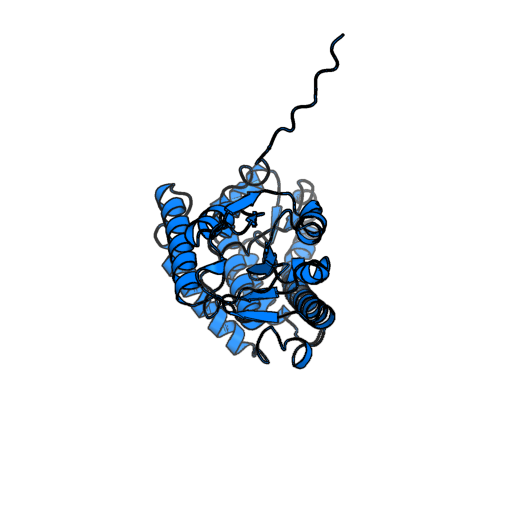8 87 GLY A N 1
ATOM 671 C CA . GLY A 1 87 ? 16.706 3.849 -17.731 1.00 64.88 87 GLY A CA 1
ATOM 672 C C . GLY A 1 87 ? 15.778 4.969 -17.226 1.00 64.88 87 GLY A C 1
ATOM 673 O O . GLY A 1 87 ? 14.579 4.968 -17.496 1.00 64.88 87 GLY A O 1
ATOM 674 N N . PRO A 1 88 ? 16.347 5.953 -16.500 1.00 61.47 88 PRO A N 1
ATOM 675 C CA . PRO A 1 88 ? 15.611 7.035 -15.828 1.00 61.47 88 PRO A CA 1
ATOM 676 C C . PRO A 1 88 ? 14.814 7.956 -16.761 1.00 61.47 88 PRO A C 1
ATOM 678 O O . PRO A 1 88 ? 13.799 8.505 -16.356 1.00 61.47 88 PRO A O 1
ATOM 681 N N . GLY A 1 89 ? 15.258 8.124 -18.011 1.00 72.44 89 GLY A N 1
ATOM 682 C CA . GLY A 1 89 ? 14.565 8.945 -19.012 1.00 72.44 89 GLY A CA 1
ATOM 683 C C . GLY A 1 89 ? 13.397 8.243 -19.710 1.00 72.44 89 GLY A C 1
ATOM 684 O O . GLY A 1 89 ? 12.729 8.859 -20.533 1.00 72.44 89 GLY A O 1
ATOM 685 N N . ASP A 1 90 ? 13.142 6.967 -19.407 1.00 82.38 90 ASP A N 1
ATOM 686 C CA . ASP A 1 90 ? 12.122 6.172 -20.105 1.00 82.38 90 ASP A CA 1
ATOM 687 C C . ASP A 1 90 ? 10.691 6.479 -19.639 1.00 82.38 90 ASP A C 1
ATOM 689 O O . ASP A 1 90 ? 9.728 5.931 -20.175 1.00 82.38 90 ASP A O 1
ATOM 693 N N . TRP A 1 91 ? 10.543 7.347 -18.639 1.00 92.75 91 TRP A N 1
ATOM 694 C CA . TRP A 1 91 ? 9.252 7.798 -18.131 1.00 92.75 91 TRP A CA 1
ATOM 695 C C . TRP A 1 91 ? 8.683 8.978 -18.923 1.00 92.75 91 TRP A C 1
ATOM 697 O O . TRP A 1 91 ? 7.462 9.122 -18.981 1.00 92.75 91 TRP A O 1
ATOM 707 N N . ASP A 1 92 ? 9.530 9.769 -19.589 1.00 92.88 92 ASP A N 1
ATOM 708 C CA . ASP A 1 92 ? 9.131 10.987 -20.299 1.00 92.88 92 ASP A CA 1
ATOM 709 C C . ASP A 1 92 ? 8.056 10.711 -21.362 1.00 92.88 92 ASP A C 1
ATOM 711 O O . ASP A 1 92 ? 8.287 10.066 -22.388 1.00 92.88 92 ASP A O 1
ATOM 715 N N . GLY A 1 93 ? 6.852 11.237 -21.126 1.00 91.75 93 GLY A N 1
ATOM 716 C CA . GLY A 1 93 ? 5.699 11.078 -22.013 1.00 91.75 93 GLY A CA 1
ATOM 717 C C . GLY A 1 93 ? 5.061 9.686 -22.003 1.00 91.75 93 GLY A C 1
ATOM 718 O O . GLY A 1 93 ? 4.095 9.473 -22.740 1.00 91.75 93 GLY A O 1
ATOM 719 N N . ARG A 1 94 ? 5.550 8.755 -21.174 1.00 94.44 94 ARG A N 1
ATOM 720 C CA . ARG A 1 94 ? 4.990 7.406 -21.045 1.00 94.44 94 ARG A CA 1
ATOM 721 C C . ARG A 1 94 ? 3.580 7.478 -20.474 1.00 94.44 94 ARG A C 1
ATOM 723 O O . ARG A 1 94 ? 3.341 8.159 -19.478 1.00 94.44 94 ARG A O 1
ATOM 730 N N . GLN A 1 95 ? 2.628 6.792 -21.094 1.00 97.31 95 GLN A N 1
ATOM 731 C CA . GLN A 1 95 ? 1.235 6.834 -20.661 1.00 97.31 95 GLN A CA 1
ATOM 732 C C . GLN A 1 95 ? 1.021 5.851 -19.507 1.00 97.31 95 GLN A C 1
ATOM 734 O O . GLN A 1 95 ? 1.048 4.638 -19.715 1.00 97.31 95 GLN A O 1
ATOM 739 N N . ILE A 1 96 ? 0.786 6.357 -18.294 1.00 97.69 96 ILE A N 1
ATOM 740 C CA . ILE A 1 96 ? 0.579 5.517 -17.105 1.00 97.69 96 ILE A CA 1
ATOM 741 C C . ILE A 1 96 ? -0.876 5.602 -16.666 1.00 97.69 96 ILE A C 1
ATOM 743 O O . ILE A 1 96 ? -1.384 6.673 -16.337 1.00 97.69 96 ILE A O 1
ATOM 747 N N . ARG A 1 97 ? -1.560 4.461 -16.621 1.00 97.25 97 ARG A N 1
ATOM 748 C CA . ARG A 1 97 ? -2.891 4.376 -16.033 1.00 97.25 97 ARG A CA 1
ATOM 749 C C . ARG A 1 97 ? -2.822 4.682 -14.540 1.00 97.25 97 ARG A C 1
ATOM 751 O O . ARG A 1 97 ? -2.102 4.016 -13.794 1.00 97.25 97 ARG A O 1
ATOM 758 N N . ILE A 1 98 ? -3.652 5.627 -14.110 1.00 94.56 98 ILE A N 1
ATOM 759 C CA . ILE A 1 98 ? -3.853 5.964 -12.701 1.00 94.56 98 ILE A CA 1
ATOM 760 C C . ILE A 1 98 ? -5.268 5.576 -12.259 1.00 94.56 98 ILE A C 1
ATOM 762 O O . ILE A 1 98 ? -6.251 5.761 -12.982 1.00 94.56 98 ILE A O 1
ATOM 766 N N . GLY A 1 99 ? -5.366 5.011 -11.061 1.00 86.00 99 GLY A N 1
ATOM 767 C CA . GLY A 1 99 ? -6.619 4.696 -10.378 1.00 86.00 99 GLY A CA 1
ATOM 768 C C . GLY A 1 99 ? -6.826 5.486 -9.086 1.00 86.00 99 GLY A C 1
ATOM 769 O O . GLY A 1 99 ? -7.961 5.543 -8.609 1.00 86.00 99 GLY A O 1
ATOM 770 N N . GLY A 1 100 ? -5.761 6.070 -8.523 1.00 84.44 100 GLY A N 1
ATOM 771 C CA . GLY A 1 100 ? -5.760 6.819 -7.265 1.00 84.44 100 GLY A CA 1
ATOM 772 C C . GLY A 1 100 ? -5.328 8.277 -7.403 1.00 84.44 100 GLY A C 1
ATOM 773 O O . GLY A 1 100 ? -4.641 8.650 -8.348 1.00 84.44 100 GLY A O 1
ATOM 774 N N . THR A 1 101 ? -5.736 9.098 -6.435 1.00 87.88 101 THR A N 1
ATOM 775 C CA . THR A 1 101 ? -5.484 10.549 -6.405 1.00 87.88 101 THR A CA 1
ATOM 776 C C . THR A 1 101 ? -4.007 10.884 -6.187 1.00 87.88 101 THR A C 1
ATOM 778 O O . THR A 1 101 ? -3.534 11.873 -6.734 1.00 87.88 101 THR A O 1
ATOM 781 N N . ALA A 1 102 ? -3.263 10.038 -5.468 1.00 91.44 102 ALA A N 1
ATOM 782 C CA . ALA A 1 102 ? -1.817 10.186 -5.293 1.00 91.44 102 ALA A CA 1
ATOM 783 C C . ALA A 1 102 ? -1.019 9.943 -6.589 1.00 91.44 102 ALA A C 1
ATOM 785 O O . ALA A 1 102 ? 0.023 10.544 -6.815 1.00 91.44 102 ALA A O 1
ATOM 786 N N . GLN A 1 103 ? -1.523 9.076 -7.469 1.00 94.56 103 GLN A N 1
ATOM 787 C CA . GLN A 1 103 ? -0.758 8.555 -8.605 1.00 94.56 103 GLN A CA 1
ATOM 788 C C . GLN A 1 103 ? -0.586 9.553 -9.750 1.00 94.56 103 GLN A C 1
ATOM 790 O O . GLN A 1 103 ? 0.360 9.424 -10.518 1.00 94.56 103 GLN A O 1
ATOM 795 N N . GLY A 1 104 ? -1.498 10.520 -9.892 1.00 95.56 104 GLY A N 1
ATOM 796 C CA . GLY A 1 104 ? -1.388 11.562 -10.917 1.00 95.56 104 GLY A CA 1
ATOM 797 C C . GLY A 1 104 ? -0.133 12.413 -10.717 1.00 95.56 104 GLY A C 1
ATOM 798 O O . GLY A 1 104 ? 0.756 12.348 -11.564 1.00 95.56 104 GLY A O 1
ATOM 799 N N . PRO A 1 105 ? -0.015 13.121 -9.579 1.00 96.94 105 PRO A N 1
ATOM 800 C CA . PRO A 1 105 ? 1.177 13.900 -9.250 1.00 96.94 105 PRO A CA 1
ATOM 801 C C . PRO A 1 105 ? 2.470 13.077 -9.283 1.00 96.94 105 PRO A C 1
ATOM 803 O O . PRO A 1 105 ? 3.465 13.535 -9.833 1.00 96.94 105 PRO A O 1
ATOM 806 N N . ILE A 1 106 ? 2.445 11.839 -8.771 1.00 97.25 106 ILE A N 1
ATOM 807 C CA . ILE A 1 106 ? 3.624 10.959 -8.765 1.00 97.25 106 ILE A CA 1
ATOM 808 C C . ILE A 1 106 ? 4.053 10.557 -10.188 1.00 97.25 106 ILE A C 1
ATOM 810 O O . ILE A 1 106 ? 5.242 10.497 -10.481 1.00 97.25 106 ILE A O 1
ATOM 814 N N . ALA A 1 107 ? 3.112 10.288 -11.100 1.00 97.06 107 ALA A N 1
ATOM 815 C CA . ALA A 1 107 ? 3.454 10.028 -12.501 1.00 97.06 107 ALA A CA 1
ATOM 816 C C . ALA A 1 107 ? 4.013 11.281 -13.193 1.00 97.06 107 ALA A C 1
ATOM 818 O O . ALA A 1 107 ? 4.980 11.196 -13.947 1.00 97.06 107 ALA A O 1
ATOM 819 N N . GLU A 1 108 ? 3.412 12.444 -12.941 1.00 97.81 108 GLU A N 1
ATOM 820 C CA . GLU A 1 108 ? 3.846 13.712 -13.536 1.00 97.81 108 GLU A CA 1
ATOM 821 C C . GLU A 1 108 ? 5.246 14.123 -13.065 1.00 97.81 108 GLU A C 1
ATOM 823 O O . GLU A 1 108 ? 6.018 14.653 -13.868 1.00 97.81 108 GLU A O 1
ATOM 828 N N . SER A 1 109 ? 5.604 13.851 -11.804 1.00 97.38 109 SER A N 1
ATOM 829 C CA . SER A 1 109 ? 6.906 14.237 -11.245 1.00 97.38 109 SER A CA 1
ATOM 830 C C . SER A 1 109 ? 8.084 13.524 -11.908 1.00 97.38 109 SER A C 1
ATOM 832 O O . SER A 1 109 ? 9.164 14.103 -12.018 1.00 97.38 109 SER A O 1
ATOM 834 N N . ILE A 1 110 ? 7.856 12.324 -12.447 1.00 95.56 110 ILE A N 1
ATOM 835 C CA . ILE A 1 110 ? 8.848 11.556 -13.213 1.00 95.56 110 ILE A CA 1
ATOM 836 C C . ILE A 1 110 ? 8.740 11.772 -14.732 1.00 95.56 110 ILE A C 1
ATOM 838 O O . ILE A 1 110 ? 9.343 11.030 -15.499 1.00 95.56 110 ILE A O 1
ATOM 842 N N . GLY A 1 111 ? 7.962 12.761 -15.189 1.00 95.19 111 GLY A N 1
ATOM 843 C CA . GLY A 1 111 ? 7.812 13.103 -16.611 1.00 95.19 111 GLY A CA 1
ATOM 844 C C . GLY A 1 111 ? 6.786 12.260 -17.378 1.00 95.19 111 GLY A C 1
ATOM 845 O O . GLY A 1 111 ? 6.568 12.489 -18.574 1.00 95.19 111 GLY A O 1
ATOM 846 N N . ALA A 1 112 ? 6.112 11.318 -16.715 1.00 96.94 112 ALA A N 1
ATOM 847 C CA . ALA A 1 112 ? 5.088 10.489 -17.332 1.00 96.94 112 ALA A CA 1
ATOM 848 C C . ALA A 1 112 ? 3.760 11.240 -17.516 1.00 96.94 112 ALA A C 1
ATOM 850 O O . ALA A 1 112 ? 3.490 12.283 -16.924 1.00 96.94 112 ALA A O 1
ATOM 851 N N . SER A 1 113 ? 2.908 10.704 -18.387 1.00 97.25 113 SER A N 1
ATOM 852 C CA . SER A 1 113 ? 1.577 11.238 -18.679 1.00 97.25 113 SER A CA 1
ATOM 853 C C . SER A 1 113 ? 0.504 10.370 -18.013 1.00 97.25 113 SER A C 1
ATOM 855 O O . SER A 1 113 ? 0.208 9.282 -18.523 1.00 97.25 113 SER A O 1
ATOM 857 N N . PRO A 1 114 ? -0.106 10.808 -16.894 1.00 97.50 114 PRO A N 1
ATOM 858 C CA . PRO A 1 114 ? -1.146 10.032 -16.237 1.00 97.50 114 PRO A CA 1
ATOM 859 C C . PRO A 1 114 ? -2.421 9.963 -17.085 1.00 97.50 114 PRO A C 1
ATOM 861 O O . PRO A 1 114 ? -2.895 10.957 -17.639 1.00 97.50 114 PRO A O 1
ATOM 864 N N . VAL A 1 115 ? -3.026 8.780 -17.139 1.00 97.00 115 VAL A N 1
ATOM 865 C CA . VAL A 1 115 ? -4.306 8.532 -17.807 1.00 97.00 115 VAL A CA 1
ATOM 866 C C . VAL A 1 115 ? -5.287 7.959 -16.791 1.00 97.00 115 VAL A C 1
ATOM 868 O O . VAL A 1 115 ? -5.152 6.823 -16.339 1.00 97.00 115 VAL A O 1
ATOM 871 N N . SER A 1 116 ? -6.295 8.748 -16.420 1.00 94.81 116 SER A N 1
ATOM 872 C CA . SER A 1 116 ? -7.359 8.287 -15.524 1.00 94.81 116 SER A CA 1
ATOM 873 C C . SER A 1 116 ? -8.311 7.351 -16.268 1.00 94.81 116 SER A C 1
ATOM 875 O O . SER A 1 116 ? -8.947 7.753 -17.243 1.00 94.81 116 SER A O 1
ATOM 877 N N . MET A 1 117 ? -8.408 6.103 -15.809 1.00 92.31 117 MET A N 1
ATOM 878 C CA . MET A 1 117 ? -9.369 5.128 -16.329 1.00 92.31 117 MET A CA 1
ATOM 879 C C . MET A 1 117 ? -9.783 4.100 -15.275 1.00 92.31 117 MET A C 1
ATOM 881 O O . MET A 1 117 ? -9.032 3.757 -14.348 1.00 92.31 117 MET A O 1
ATOM 885 N N . GLU A 1 118 ? -11.006 3.596 -15.437 1.00 89.69 118 GLU A N 1
ATOM 886 C CA . GLU A 1 118 ? -11.557 2.548 -14.586 1.00 89.69 118 GLU A CA 1
ATOM 887 C C . GLU A 1 118 ? -10.779 1.247 -14.773 1.00 89.69 118 GLU A C 1
ATOM 889 O O . GLU A 1 118 ? -10.398 0.874 -15.880 1.00 89.69 118 GLU A O 1
ATOM 894 N N . TYR A 1 119 ? -10.565 0.533 -13.669 1.00 90.44 119 TYR A N 1
ATOM 895 C CA . TYR A 1 119 ? -9.686 -0.634 -13.663 1.00 90.44 119 TYR A CA 1
ATOM 896 C C . TYR A 1 119 ? -10.127 -1.731 -14.650 1.00 90.44 119 TYR A C 1
ATOM 898 O O . TYR A 1 119 ? -9.292 -2.370 -15.283 1.00 90.44 119 TYR A O 1
ATOM 906 N N . GLY A 1 120 ? -11.440 -1.914 -14.834 1.00 93.25 120 GLY A N 1
ATOM 907 C CA . GLY A 1 120 ? -11.993 -2.931 -15.735 1.00 93.25 120 GLY A CA 1
ATOM 908 C C . GLY A 1 120 ? -11.654 -2.737 -17.219 1.00 93.25 120 GLY A C 1
ATOM 909 O O . GLY A 1 120 ? -11.877 -3.650 -18.008 1.00 93.25 120 GLY A O 1
ATOM 910 N N . GLU A 1 121 ? -11.121 -1.576 -17.609 1.00 94.38 121 GLU A N 1
ATOM 911 C CA . GLU A 1 121 ? -10.685 -1.282 -18.981 1.00 94.38 121 GLU A CA 1
ATOM 912 C C . GLU A 1 121 ? -9.157 -1.403 -19.146 1.00 94.38 121 GLU A C 1
ATOM 914 O O . GLU A 1 121 ? -8.665 -1.440 -20.275 1.00 94.38 121 GLU A O 1
ATOM 919 N N . THR A 1 122 ? -8.403 -1.506 -18.041 1.00 95.81 122 THR A N 1
ATOM 920 C CA . THR A 1 122 ? -6.933 -1.433 -18.027 1.00 95.81 122 THR A CA 1
ATOM 921 C C . THR A 1 122 ? -6.276 -2.571 -18.806 1.00 95.81 122 THR A C 1
ATOM 923 O O . THR A 1 122 ? -5.345 -2.312 -19.563 1.00 95.81 122 THR A O 1
ATOM 926 N N . PHE A 1 123 ? -6.765 -3.811 -18.681 1.00 97.12 123 PHE A N 1
ATOM 927 C CA . PHE A 1 123 ? -6.189 -4.967 -19.388 1.00 97.12 123 PHE A CA 1
ATOM 928 C C . PHE A 1 123 ? -6.194 -4.756 -20.910 1.00 97.12 123 PHE A C 1
ATOM 930 O O . PHE A 1 123 ? -5.165 -4.858 -21.573 1.00 97.12 123 PHE A O 1
ATOM 937 N N . GLU A 1 124 ? -7.348 -4.385 -21.469 1.00 96.81 124 GLU A N 1
ATOM 938 C CA . GLU A 1 124 ? -7.493 -4.106 -22.902 1.00 96.81 124 GLU A CA 1
ATOM 939 C C . GLU A 1 124 ? -6.708 -2.859 -23.324 1.00 96.81 124 GLU A C 1
ATOM 941 O O . GLU A 1 124 ? -6.166 -2.817 -24.430 1.00 96.81 124 GLU A O 1
ATOM 946 N N . ALA A 1 125 ? -6.634 -1.840 -22.463 1.00 97.31 125 ALA A N 1
ATOM 947 C CA . ALA A 1 125 ? -5.864 -0.634 -22.734 1.00 97.31 125 ALA A CA 1
ATOM 948 C C . ALA A 1 125 ? -4.357 -0.928 -22.830 1.00 97.31 125 ALA A C 1
ATOM 950 O O . ALA A 1 125 ? -3.722 -0.444 -23.767 1.00 97.31 125 ALA A O 1
ATOM 951 N N . LEU A 1 126 ? -3.811 -1.754 -21.932 1.00 97.56 126 LEU A N 1
ATOM 952 C CA . LEU A 1 126 ? -2.417 -2.217 -21.965 1.00 97.56 126 LEU A CA 1
ATOM 953 C C . LEU A 1 126 ? -2.157 -3.104 -23.184 1.00 97.56 126 LEU A C 1
ATOM 955 O O . LEU A 1 126 ? -1.237 -2.832 -23.951 1.00 97.56 126 LEU A O 1
ATOM 959 N N . GLN A 1 127 ? -3.023 -4.096 -23.425 1.00 96.06 127 GLN A N 1
ATOM 960 C CA . GLN A 1 127 ? -2.905 -5.019 -24.560 1.00 96.06 127 GLN A CA 1
ATOM 961 C C . GLN A 1 127 ? -2.903 -4.289 -25.914 1.00 96.06 127 GLN A C 1
ATOM 963 O O . GLN A 1 127 ? -2.264 -4.725 -26.873 1.00 96.06 127 GLN A O 1
ATOM 968 N N . ARG A 1 128 ? -3.637 -3.174 -26.013 1.00 96.31 128 ARG A N 1
ATOM 969 C CA . ARG A 1 128 ? -3.739 -2.351 -27.228 1.00 96.31 128 ARG A CA 1
ATOM 970 C C . ARG A 1 128 ? -2.772 -1.166 -27.243 1.00 96.31 128 ARG A C 1
ATOM 972 O O . ARG A 1 128 ? -2.869 -0.355 -28.164 1.00 96.31 128 ARG A O 1
ATOM 979 N N . ASN A 1 129 ? -1.884 -1.045 -26.253 1.00 95.19 129 ASN A N 1
ATOM 980 C CA . ASN A 1 129 ? -0.948 0.073 -26.088 1.00 95.19 129 ASN A CA 1
ATOM 981 C C . ASN A 1 129 ? -1.644 1.452 -26.103 1.00 95.19 129 ASN A C 1
ATOM 983 O O . ASN A 1 129 ? -1.151 2.411 -26.688 1.00 95.19 129 ASN A O 1
ATOM 987 N N . THR A 1 130 ? -2.849 1.541 -25.531 1.00 95.94 130 THR A N 1
ATOM 988 C CA . THR A 1 130 ? -3.524 2.826 -25.250 1.00 95.94 130 THR A CA 1
ATOM 989 C C . THR A 1 130 ? -2.933 3.498 -24.009 1.00 95.94 130 THR A C 1
ATOM 991 O O . THR A 1 130 ? -2.968 4.720 -23.886 1.00 95.94 130 THR A O 1
ATOM 994 N N . VAL A 1 131 ? -2.407 2.683 -23.097 1.00 97.50 131 VAL A N 1
ATOM 995 C CA . VAL A 1 131 ? -1.495 3.067 -22.020 1.00 97.50 131 VAL A CA 1
ATOM 996 C C . VAL A 1 131 ? -0.308 2.108 -22.060 1.00 97.50 131 VAL A C 1
ATOM 998 O O . VAL A 1 131 ? -0.463 0.963 -22.488 1.00 97.50 131 VAL A O 1
ATOM 1001 N N . ASP A 1 132 ? 0.857 2.578 -21.631 1.00 97.25 132 ASP A N 1
ATOM 1002 C CA . ASP A 1 132 ? 2.099 1.800 -21.622 1.00 97.25 132 ASP A CA 1
ATOM 1003 C C . ASP A 1 132 ? 2.280 1.054 -20.298 1.00 97.25 132 ASP A C 1
ATOM 1005 O O . ASP A 1 132 ? 2.773 -0.073 -20.266 1.00 97.25 132 ASP A O 1
ATOM 1009 N N . CYS A 1 133 ? 1.872 1.693 -19.198 1.00 97.69 133 CYS A N 1
ATOM 1010 C CA . CYS A 1 133 ? 2.001 1.150 -17.854 1.00 97.69 133 CYS A CA 1
ATOM 1011 C C . CYS A 1 133 ? 0.761 1.419 -17.001 1.00 97.69 133 CYS A C 1
ATOM 1013 O O . CYS A 1 133 ? -0.131 2.187 -17.365 1.00 97.69 133 CYS A O 1
ATOM 1015 N N . THR A 1 134 ? 0.728 0.820 -15.819 1.00 97.50 134 THR A N 1
ATOM 1016 C CA . THR A 1 134 ? -0.265 1.071 -14.778 1.00 97.50 134 THR A CA 1
ATOM 1017 C C . THR A 1 134 ? 0.388 0.987 -13.410 1.00 97.50 134 THR A C 1
ATOM 1019 O O . THR A 1 134 ? 1.232 0.124 -13.178 1.00 97.50 134 THR A O 1
ATOM 1022 N N . PHE A 1 135 ? -0.070 1.817 -12.477 1.00 95.69 135 PHE A N 1
ATOM 1023 C CA . PHE A 1 135 ? 0.092 1.489 -11.065 1.00 95.69 135 PHE A CA 1
ATOM 1024 C C . PHE A 1 135 ? -0.873 0.360 -10.705 1.00 95.69 135 PHE A C 1
ATOM 1026 O O . PHE A 1 135 ? -2.066 0.424 -11.042 1.00 95.69 135 PHE A O 1
ATOM 1033 N N . VAL A 1 136 ? -0.372 -0.679 -10.050 1.00 95.06 136 VAL A N 1
ATOM 1034 C CA . VAL A 1 136 ? -1.171 -1.828 -9.611 1.00 95.06 136 VAL A CA 1
ATOM 1035 C C . VAL A 1 136 ? -0.580 -2.422 -8.339 1.00 95.06 136 VAL A C 1
ATOM 1037 O O . VAL A 1 136 ? 0.635 -2.470 -8.203 1.00 95.06 136 VAL A O 1
ATOM 1040 N N . GLN A 1 137 ? -1.426 -2.859 -7.411 1.00 92.88 137 GLN A N 1
ATOM 1041 C CA . GLN A 1 137 ? -0.972 -3.583 -6.227 1.00 92.88 137 GLN A CA 1
ATOM 1042 C C . GLN A 1 137 ? -0.860 -5.080 -6.483 1.00 92.88 137 GLN A C 1
ATOM 1044 O O . GLN A 1 137 ? -1.619 -5.620 -7.294 1.00 92.88 137 GLN A O 1
ATOM 1049 N N . GLY A 1 138 ? 0.003 -5.764 -5.731 1.00 89.44 138 GLY A N 1
ATOM 1050 C CA . GLY A 1 138 ? 0.219 -7.204 -5.889 1.00 89.44 138 GLY A CA 1
ATOM 1051 C C . GLY A 1 138 ? -1.051 -8.048 -5.793 1.00 89.44 138 GLY A C 1
ATOM 1052 O O . GLY A 1 138 ? -1.289 -8.897 -6.659 1.00 89.44 138 GLY A O 1
ATOM 1053 N N . GLN A 1 139 ? -1.947 -7.732 -4.845 1.00 92.31 139 GLN A N 1
ATOM 1054 C CA . GLN A 1 139 ? -3.222 -8.445 -4.723 1.00 92.31 139 GLN A CA 1
ATOM 1055 C C . GLN A 1 139 ? -4.077 -8.321 -5.991 1.00 92.31 139 GLN A C 1
ATOM 1057 O O . GLN A 1 139 ? -4.676 -9.282 -6.480 1.00 92.31 139 GLN A O 1
ATOM 1062 N N . VAL A 1 140 ? -4.139 -7.111 -6.544 1.00 93.38 140 VAL A N 1
ATOM 1063 C CA . VAL A 1 140 ? -4.948 -6.803 -7.725 1.00 93.38 140 VAL A CA 1
ATOM 1064 C C . VAL A 1 140 ? -4.318 -7.402 -8.981 1.00 93.38 140 VAL A C 1
ATOM 1066 O O . VAL A 1 140 ? -5.033 -7.932 -9.827 1.00 93.38 140 VAL A O 1
ATOM 1069 N N . ALA A 1 141 ? -2.992 -7.348 -9.102 1.00 93.81 141 ALA A N 1
ATOM 1070 C CA . ALA A 1 141 ? -2.260 -7.861 -10.251 1.00 93.81 141 ALA A CA 1
ATOM 1071 C C . ALA A 1 141 ? -2.497 -9.367 -10.455 1.00 93.81 141 ALA A C 1
ATOM 1073 O O . ALA A 1 141 ? -2.943 -9.765 -11.532 1.00 93.81 141 ALA A O 1
ATOM 1074 N N . GLY A 1 142 ? -2.289 -10.182 -9.415 1.00 94.25 142 GLY A N 1
ATOM 1075 C CA . GLY A 1 142 ? -2.413 -11.637 -9.540 1.00 94.25 142 GLY A CA 1
ATOM 1076 C C . GLY A 1 142 ? -3.847 -12.159 -9.540 1.00 94.25 142 GLY A C 1
ATOM 1077 O O . GLY A 1 142 ? -4.133 -13.175 -10.164 1.00 94.25 142 GLY A O 1
ATOM 1078 N N . SER A 1 143 ? -4.796 -11.456 -8.911 1.00 94.12 143 SER A N 1
ATOM 1079 C CA . SER A 1 143 ? -6.209 -11.879 -8.932 1.00 94.12 143 SER A CA 1
ATOM 1080 C C . SER A 1 143 ? -6.907 -11.644 -10.279 1.00 94.12 143 SER A C 1
ATOM 1082 O O . SER A 1 143 ? -8.009 -12.151 -10.505 1.00 94.12 143 SER A O 1
ATOM 1084 N N . THR A 1 144 ? -6.288 -10.877 -11.177 1.00 95.31 144 THR A N 1
ATOM 1085 C CA . THR A 1 144 ? -6.898 -10.422 -12.436 1.00 95.31 144 THR A CA 1
ATOM 1086 C C . THR A 1 144 ? -6.140 -10.871 -13.682 1.00 95.31 144 THR A C 1
ATOM 1088 O O . THR A 1 144 ? -6.673 -10.712 -14.782 1.00 95.31 144 THR A O 1
ATOM 1091 N N . GLY A 1 145 ? -4.926 -11.410 -13.527 1.00 95.81 145 GLY A N 1
ATOM 1092 C CA . GLY A 1 145 ? -4.041 -11.770 -14.638 1.00 95.81 145 GLY A CA 1
ATOM 1093 C C . GLY A 1 145 ? -3.464 -10.557 -15.371 1.00 95.81 145 GLY A C 1
ATOM 1094 O O . GLY A 1 145 ? -3.050 -10.666 -16.523 1.00 95.81 145 GLY A O 1
ATOM 1095 N N . LEU A 1 146 ? -3.452 -9.365 -14.755 1.00 96.94 146 LEU A N 1
ATOM 1096 C CA . LEU A 1 146 ? -3.032 -8.129 -15.432 1.00 96.94 146 LEU A CA 1
ATOM 1097 C C . LEU A 1 146 ? -1.599 -8.210 -15.978 1.00 96.94 146 LEU A C 1
ATOM 1099 O O . LEU A 1 146 ? -1.288 -7.595 -16.999 1.00 96.94 146 LEU A O 1
ATOM 1103 N N . LEU A 1 147 ? -0.737 -8.978 -15.311 1.00 97.62 147 LEU A N 1
ATOM 1104 C CA . LEU A 1 147 ? 0.668 -9.113 -15.684 1.00 97.62 147 LEU A CA 1
ATOM 1105 C C . LEU A 1 147 ? 0.879 -9.990 -16.924 1.00 97.62 147 LEU A C 1
ATOM 1107 O O . LEU A 1 147 ? 1.945 -9.906 -17.519 1.00 97.62 147 LEU A O 1
ATOM 1111 N N . GLU A 1 148 ? -0.144 -10.696 -17.419 1.00 96.19 148 GLU A N 1
ATOM 1112 C CA . GLU A 1 148 ? -0.099 -11.349 -18.739 1.00 96.19 148 GLU A CA 1
ATOM 1113 C C . GLU A 1 148 ? 0.100 -10.341 -19.890 1.00 96.19 148 GLU A C 1
ATOM 1115 O O . GLU A 1 148 ? 0.634 -10.688 -20.944 1.00 96.19 148 GLU A O 1
ATOM 1120 N N . VAL A 1 149 ? -0.347 -9.089 -19.710 1.00 96.62 149 VAL A N 1
ATOM 1121 C CA . VAL A 1 149 ? -0.256 -8.010 -20.717 1.00 96.62 149 VAL A CA 1
ATOM 1122 C C . VAL A 1 149 ? 0.627 -6.838 -20.282 1.00 96.62 149 VAL A C 1
ATOM 1124 O O . VAL A 1 149 ? 0.859 -5.925 -21.074 1.00 96.62 149 VAL A O 1
ATOM 1127 N N . ALA A 1 150 ? 1.126 -6.858 -19.046 1.00 97.94 150 ALA A N 1
ATOM 1128 C CA . ALA A 1 150 ? 2.085 -5.890 -18.521 1.00 97.94 150 ALA A CA 1
ATOM 1129 C C . ALA A 1 150 ? 3.162 -6.570 -17.653 1.00 97.94 150 ALA A C 1
ATOM 1131 O O . ALA A 1 150 ? 3.233 -6.318 -16.450 1.00 97.94 150 ALA A O 1
ATOM 1132 N N . PRO A 1 151 ? 3.995 -7.444 -18.243 1.00 97.81 151 PRO A N 1
ATOM 1133 C CA . PRO A 1 151 ? 4.871 -8.337 -17.490 1.00 97.81 151 PRO A CA 1
ATOM 1134 C C . PRO A 1 151 ? 6.178 -7.676 -17.017 1.00 97.81 151 PRO A C 1
ATOM 1136 O O . PRO A 1 151 ? 7.006 -8.326 -16.383 1.00 97.81 151 PRO A O 1
ATOM 1139 N N . HIS A 1 152 ? 6.403 -6.393 -17.316 1.00 97.38 152 HIS A N 1
ATOM 1140 C CA . HIS A 1 152 ? 7.610 -5.671 -16.905 1.00 97.38 152 HIS A CA 1
ATOM 1141 C C . HIS A 1 152 ? 7.304 -4.772 -15.712 1.00 97.38 152 HIS A C 1
ATOM 1143 O O . HIS A 1 152 ? 6.765 -3.675 -15.866 1.00 97.38 152 HIS A O 1
ATOM 1149 N N . VAL A 1 153 ? 7.636 -5.254 -14.520 1.00 97.31 153 VAL A N 1
ATOM 1150 C CA . VAL A 1 153 ? 7.275 -4.650 -13.241 1.00 97.31 153 VAL A CA 1
ATOM 1151 C C . VAL A 1 153 ? 8.455 -3.876 -12.654 1.00 97.31 153 VAL A C 1
ATOM 1153 O O . VAL A 1 153 ? 9.580 -4.380 -12.577 1.00 97.31 153 VAL A O 1
ATOM 1156 N N . LYS A 1 154 ? 8.185 -2.639 -12.230 1.00 96.12 154 LYS A N 1
ATOM 1157 C CA . LYS A 1 154 ? 9.094 -1.806 -11.445 1.00 96.12 154 LYS A CA 1
ATOM 1158 C C . LYS A 1 154 ? 8.654 -1.748 -9.985 1.00 96.12 154 LYS A C 1
ATOM 1160 O O . LYS A 1 154 ? 7.482 -1.478 -9.718 1.00 96.12 154 LYS A O 1
ATOM 1165 N N . LEU A 1 155 ? 9.601 -1.994 -9.083 1.00 95.31 155 LEU A N 1
ATOM 1166 C CA . LEU A 1 155 ? 9.405 -2.056 -7.633 1.00 95.31 155 LEU A CA 1
ATOM 1167 C C . LEU A 1 155 ? 10.108 -0.890 -6.932 1.00 95.31 155 LEU A C 1
ATOM 1169 O O . LEU A 1 155 ? 11.162 -0.444 -7.388 1.00 95.31 155 LEU A O 1
ATOM 1173 N N . PHE A 1 156 ? 9.531 -0.432 -5.826 1.00 93.94 156 PHE A N 1
ATOM 1174 C CA . PHE A 1 156 ? 10.221 0.435 -4.876 1.00 93.94 156 PHE A CA 1
ATOM 1175 C C . PHE A 1 156 ? 11.177 -0.394 -4.006 1.00 93.94 156 PHE A C 1
ATOM 1177 O O . PHE A 1 156 ? 10.900 -1.559 -3.719 1.00 93.94 156 PHE A O 1
ATOM 1184 N N . GLU A 1 157 ? 12.295 0.200 -3.590 1.00 91.69 157 GLU A N 1
ATOM 1185 C CA . GLU A 1 157 ? 13.240 -0.400 -2.642 1.00 91.69 157 GLU A CA 1
ATOM 1186 C C . GLU A 1 157 ? 13.293 0.387 -1.331 1.00 91.69 157 GLU A C 1
ATOM 1188 O O . GLU A 1 157 ? 13.332 1.615 -1.331 1.00 91.69 157 GLU A O 1
ATOM 1193 N N . GLY A 1 158 ? 13.379 -0.323 -0.204 1.00 91.38 158 GLY A N 1
ATOM 1194 C CA . GLY A 1 158 ? 13.408 0.296 1.121 1.00 91.38 158 GLY A CA 1
ATOM 1195 C C . GLY A 1 158 ? 12.008 0.685 1.578 1.00 91.38 158 GLY A C 1
ATOM 1196 O O . GLY A 1 158 ? 11.373 -0.107 2.278 1.00 91.38 158 GLY A O 1
ATOM 1197 N N . ASP A 1 159 ? 11.537 1.854 1.149 1.00 89.38 159 ASP A N 1
ATOM 1198 C CA . ASP A 1 159 ? 10.218 2.404 1.480 1.00 89.38 159 ASP A CA 1
ATOM 1199 C C . ASP A 1 159 ? 9.183 2.039 0.411 1.00 89.38 159 ASP A C 1
ATOM 1201 O O . ASP A 1 159 ? 9.527 1.789 -0.744 1.00 89.38 159 ASP A O 1
ATOM 1205 N N . ARG A 1 160 ? 7.900 1.991 0.788 1.00 92.81 160 ARG A N 1
ATOM 1206 C CA . ARG A 1 160 ? 6.808 1.663 -0.148 1.00 92.81 160 ARG A CA 1
ATOM 1207 C C . ARG A 1 160 ? 6.170 2.880 -0.804 1.00 92.81 160 ARG A C 1
ATOM 1209 O O . ARG A 1 160 ? 6.244 4.013 -0.324 1.00 92.81 160 ARG A O 1
ATOM 1216 N N . MET A 1 161 ? 5.446 2.618 -1.888 1.00 93.81 161 MET A N 1
ATOM 1217 C CA . MET A 1 161 ? 4.631 3.636 -2.528 1.00 93.81 161 MET A CA 1
ATOM 1218 C C . MET A 1 161 ? 3.348 3.892 -1.730 1.00 93.81 161 MET A C 1
ATOM 1220 O O . MET A 1 161 ? 2.704 2.992 -1.179 1.00 93.81 161 MET A O 1
ATOM 1224 N N . THR A 1 162 ? 2.917 5.147 -1.709 1.00 92.62 162 THR A N 1
ATOM 1225 C CA . THR A 1 162 ? 1.631 5.503 -1.126 1.00 92.62 162 THR A CA 1
ATOM 1226 C C . THR A 1 162 ? 0.454 4.979 -1.960 1.00 92.62 162 THR A C 1
ATOM 1228 O O . THR A 1 162 ? 0.538 4.801 -3.179 1.00 92.62 162 THR A O 1
ATOM 1231 N N . GLY A 1 163 ? -0.687 4.761 -1.314 1.00 86.44 163 GLY A N 1
ATOM 1232 C CA . GLY A 1 163 ? -1.931 4.332 -1.949 1.00 86.44 163 GLY A CA 1
ATOM 1233 C C . GLY A 1 163 ? -2.416 2.935 -1.546 1.00 86.44 163 GLY A C 1
ATOM 1234 O O . GLY A 1 163 ? -3.449 2.488 -2.065 1.00 86.44 163 GLY A O 1
ATOM 1235 N N . GLY A 1 164 ? -1.719 2.254 -0.634 1.00 83.25 164 GLY A N 1
ATOM 1236 C CA . GLY A 1 164 ? -2.011 0.873 -0.235 1.00 83.25 164 GLY A CA 1
ATOM 1237 C C . GLY A 1 164 ? -3.379 0.694 0.432 1.00 83.25 164 GLY A C 1
ATOM 1238 O O . GLY A 1 164 ? -4.039 -0.315 0.202 1.00 83.25 164 GLY A O 1
ATOM 1239 N N . ALA A 1 165 ? -3.863 1.694 1.180 1.00 82.94 165 ALA A N 1
ATOM 1240 C CA . ALA A 1 165 ? -5.125 1.636 1.923 1.00 82.94 165 ALA A CA 1
ATOM 1241 C C . ALA A 1 165 ? -6.338 1.872 1.003 1.00 82.94 165 ALA A C 1
ATOM 1243 O O . ALA A 1 165 ? -6.750 3.010 0.774 1.00 82.94 165 ALA A O 1
ATOM 1244 N N . THR A 1 166 ? -6.892 0.811 0.420 1.00 77.44 166 THR A N 1
ATOM 1245 C CA . THR A 1 166 ? -7.828 0.901 -0.714 1.00 77.44 166 THR A CA 1
ATOM 1246 C C . THR A 1 166 ? -9.295 0.698 -0.376 1.00 77.44 166 THR A C 1
ATOM 1248 O O . THR A 1 166 ? -10.159 1.062 -1.182 1.00 77.44 166 THR A O 1
ATOM 1251 N N . ALA A 1 167 ? -9.599 0.116 0.780 1.00 83.50 167 ALA A N 1
ATOM 1252 C CA . ALA A 1 167 ? -10.959 -0.266 1.132 1.00 83.50 167 ALA A CA 1
ATOM 1253 C C . ALA A 1 167 ? -11.198 -0.236 2.644 1.00 83.50 167 ALA A C 1
ATOM 1255 O O . ALA A 1 167 ? -10.288 -0.004 3.433 1.00 83.50 167 ALA A O 1
ATOM 1256 N N . ALA A 1 168 ? -12.445 -0.500 3.027 1.00 89.94 168 ALA A N 1
ATOM 1257 C CA . ALA A 1 168 ? -12.859 -0.734 4.400 1.00 89.94 168 ALA A CA 1
ATOM 1258 C C . ALA A 1 168 ? -13.946 -1.812 4.435 1.00 89.94 168 ALA A C 1
ATOM 1260 O O . ALA A 1 168 ? -14.777 -1.896 3.523 1.00 89.94 168 ALA A O 1
ATOM 1261 N N . HIS A 1 169 ? -13.971 -2.606 5.502 1.00 90.75 169 HIS A N 1
ATOM 1262 C CA . HIS A 1 169 ? -15.083 -3.501 5.797 1.00 90.75 169 HIS A CA 1
ATOM 1263 C C . HIS A 1 169 ? -16.009 -2.794 6.774 1.00 90.75 169 HIS A C 1
ATOM 1265 O O . HIS A 1 169 ? -15.616 -2.440 7.885 1.00 90.75 169 HIS A O 1
ATOM 1271 N N . VAL A 1 170 ? -17.254 -2.600 6.352 1.00 92.19 170 VAL A N 1
ATOM 1272 C CA . VAL A 1 170 ? -18.278 -1.917 7.137 1.00 92.19 170 VAL A CA 1
ATOM 1273 C C . VAL A 1 170 ? -19.551 -2.748 7.168 1.00 92.19 170 VAL A C 1
ATOM 1275 O O . VAL A 1 170 ? -19.947 -3.354 6.168 1.00 92.19 170 VAL A O 1
ATOM 1278 N N . ALA A 1 171 ? -20.220 -2.758 8.311 1.00 92.88 171 ALA A N 1
ATOM 1279 C CA . ALA A 1 171 ? -21.565 -3.276 8.437 1.00 92.88 171 ALA A CA 1
ATOM 1280 C C . ALA A 1 171 ? -22.578 -2.164 8.128 1.00 92.88 171 ALA A C 1
ATOM 1282 O O . ALA A 1 171 ? -22.395 -1.004 8.495 1.00 92.88 171 ALA A O 1
ATOM 1283 N N . GLY A 1 172 ? -23.654 -2.514 7.423 1.00 90.19 172 GLY A N 1
ATOM 1284 C CA . GLY A 1 172 ? -24.735 -1.572 7.135 1.00 90.19 172 GLY A CA 1
ATOM 1285 C C . GLY A 1 172 ? -25.621 -1.300 8.352 1.00 90.19 172 GLY A C 1
ATOM 1286 O O . GLY A 1 172 ? -25.558 -2.006 9.354 1.00 90.19 172 GLY A O 1
ATOM 1287 N N . SER A 1 173 ? -26.550 -0.358 8.206 1.00 87.19 173 SER A N 1
ATOM 1288 C CA . SER A 1 173 ? -27.403 0.172 9.285 1.00 87.19 173 SER A CA 1
ATOM 1289 C C . SER A 1 173 ? -28.230 -0.837 10.097 1.00 87.19 173 SER A C 1
ATOM 1291 O O . SER A 1 173 ? -28.722 -0.504 11.168 1.00 87.19 173 SER A O 1
ATOM 1293 N N . ARG A 1 174 ? -28.398 -2.077 9.623 1.00 91.06 174 ARG A N 1
ATOM 1294 C CA . ARG A 1 174 ? -29.071 -3.149 10.384 1.00 91.06 174 ARG A CA 1
ATOM 1295 C C . ARG A 1 174 ? -28.161 -3.869 11.377 1.00 91.06 174 ARG A C 1
ATOM 1297 O O . ARG A 1 174 ? -28.643 -4.722 12.115 1.00 91.06 174 ARG A O 1
ATOM 1304 N N . PHE A 1 175 ? -26.866 -3.571 11.384 1.00 93.44 175 PHE A N 1
ATOM 1305 C CA . PHE A 1 175 ? -25.925 -4.154 12.334 1.00 93.44 175 PHE A CA 1
ATOM 1306 C C . PHE A 1 175 ? -26.312 -3.823 13.777 1.00 93.44 175 PHE A C 1
ATOM 1308 O O . PHE A 1 175 ? -26.336 -4.714 14.623 1.00 93.44 175 PHE A O 1
ATOM 1315 N N . ASP A 1 176 ? -26.741 -2.586 14.030 1.00 88.69 176 ASP A N 1
ATOM 1316 C CA . ASP A 1 176 ? -27.159 -2.129 15.359 1.00 88.69 176 ASP A CA 1
ATOM 1317 C C . ASP A 1 176 ? -28.427 -2.814 15.880 1.00 88.69 176 ASP A C 1
ATOM 1319 O O . ASP A 1 176 ? -28.645 -2.879 17.090 1.00 88.69 176 ASP A O 1
ATOM 1323 N N . GLU A 1 177 ? -29.246 -3.369 14.982 1.00 94.69 177 GLU A N 1
ATOM 1324 C CA . GLU A 1 177 ? -30.448 -4.131 15.333 1.00 94.69 177 GLU A CA 1
ATOM 1325 C C . GLU A 1 177 ? -30.120 -5.554 15.819 1.00 94.69 177 GLU A C 1
ATOM 1327 O O . GLU A 1 177 ? -30.983 -6.234 16.386 1.00 94.69 177 GLU A O 1
ATOM 1332 N N . LEU A 1 178 ? -28.890 -6.034 15.596 1.00 97.06 178 LEU A N 1
ATOM 1333 C CA . LEU A 1 178 ? -28.482 -7.368 16.015 1.00 97.06 178 LEU A CA 1
ATOM 1334 C C . LEU A 1 178 ? -28.358 -7.453 17.547 1.00 97.06 178 LEU A C 1
ATOM 1336 O O . LEU A 1 178 ? -27.830 -6.540 18.190 1.00 97.06 178 LEU A O 1
ATOM 1340 N N . PRO A 1 179 ? -28.756 -8.590 18.153 1.00 98.00 179 PRO A N 1
ATOM 1341 C CA . PRO A 1 179 ? -28.367 -8.930 19.514 1.00 98.00 179 PRO A CA 1
ATOM 1342 C C . PRO A 1 179 ? -26.870 -8.719 19.743 1.00 98.00 179 PRO A C 1
ATOM 1344 O O . PRO A 1 179 ? -26.055 -9.105 18.904 1.00 98.00 179 PRO A O 1
ATOM 1347 N N . LEU A 1 180 ? -26.511 -8.174 20.909 1.00 97.50 180 LEU A N 1
ATOM 1348 C CA . LEU A 1 180 ? -25.126 -7.859 21.270 1.00 97.50 180 LEU A CA 1
ATOM 1349 C C . LEU A 1 180 ? -24.157 -9.014 20.995 1.00 97.50 180 LEU A C 1
ATOM 1351 O O . LEU A 1 180 ? -23.108 -8.802 20.400 1.00 97.50 180 LEU A O 1
ATOM 1355 N N . ALA A 1 181 ? -24.547 -10.241 21.350 1.00 97.94 181 ALA A N 1
ATOM 1356 C CA . ALA A 1 181 ? -23.731 -11.427 21.116 1.00 97.94 181 ALA A CA 1
ATOM 1357 C C . ALA A 1 181 ? -23.363 -11.622 19.632 1.00 97.94 181 ALA A C 1
ATOM 1359 O O . ALA A 1 181 ? -22.253 -12.041 19.337 1.00 97.94 181 ALA A O 1
ATOM 1360 N N . TYR A 1 182 ? -24.254 -11.296 18.690 1.00 97.81 182 TYR A N 1
ATOM 1361 C CA . TYR A 1 182 ? -23.946 -11.391 17.260 1.00 97.81 182 TYR A CA 1
ATOM 1362 C C . TYR A 1 182 ? -23.060 -10.248 16.776 1.00 97.81 182 TYR A C 1
ATOM 1364 O O . TYR A 1 182 ? -22.158 -10.501 15.984 1.00 97.81 182 TYR A O 1
ATOM 1372 N N . LYS A 1 183 ? -23.266 -9.022 17.276 1.00 97.38 183 LYS A N 1
ATOM 1373 C CA . LYS A 1 183 ? -22.364 -7.898 16.976 1.00 97.38 183 LYS A CA 1
ATOM 1374 C C . LYS A 1 183 ? -20.939 -8.212 17.424 1.00 97.38 183 LYS A C 1
ATOM 1376 O O . LYS A 1 183 ? -20.002 -8.041 16.658 1.00 97.38 183 LYS A O 1
ATOM 1381 N N . GLN A 1 184 ? -20.815 -8.745 18.634 1.00 97.06 184 GLN A N 1
ATOM 1382 C CA . GLN A 1 184 ? -19.556 -9.181 19.218 1.00 97.06 184 GLN A CA 1
ATOM 1383 C C . GLN A 1 184 ? -18.917 -10.332 18.436 1.00 97.06 184 GLN A C 1
ATOM 1385 O O . GLN A 1 184 ? -17.755 -10.221 18.093 1.00 97.06 184 GLN A O 1
ATOM 1390 N N . ILE A 1 185 ? -19.666 -11.376 18.058 1.00 97.56 185 ILE A N 1
ATOM 1391 C CA . ILE A 1 185 ? -19.127 -12.469 17.223 1.00 97.56 185 ILE A CA 1
ATOM 1392 C C . ILE A 1 185 ? -18.588 -11.949 15.881 1.00 97.56 185 ILE A C 1
ATOM 1394 O O . ILE A 1 185 ? -17.537 -12.397 15.436 1.00 97.56 185 ILE A O 1
ATOM 1398 N N . ILE A 1 186 ? -19.301 -11.025 15.228 1.00 96.38 186 ILE A N 1
ATOM 1399 C CA . ILE A 1 186 ? -18.858 -10.443 13.952 1.00 96.38 186 ILE A CA 1
ATOM 1400 C C . ILE A 1 186 ? -17.602 -9.589 14.152 1.00 96.38 186 ILE A C 1
ATOM 1402 O O . ILE A 1 186 ? -16.687 -9.669 13.341 1.00 96.38 186 ILE A O 1
ATOM 1406 N N . PHE A 1 187 ? -17.553 -8.794 15.221 1.00 96.44 187 PHE A N 1
ATOM 1407 C CA . PHE A 1 187 ? -16.401 -7.954 15.542 1.00 96.44 187 PHE A CA 1
ATOM 1408 C C . PHE A 1 187 ? -15.164 -8.789 15.913 1.00 96.44 187 PHE A C 1
ATOM 1410 O O . PHE A 1 187 ? -14.071 -8.537 15.417 1.00 96.44 187 PHE A O 1
ATOM 1417 N N . ASP A 1 188 ? -15.349 -9.828 16.729 1.00 96.62 188 ASP A N 1
ATOM 1418 C CA . ASP A 1 188 ? -14.285 -10.724 17.200 1.00 96.62 188 ASP A CA 1
ATOM 1419 C C . ASP A 1 188 ? -13.680 -11.552 16.051 1.00 96.62 188 ASP A C 1
ATOM 1421 O O . ASP A 1 188 ? -12.517 -11.943 16.115 1.00 96.62 188 ASP A O 1
ATOM 1425 N N . ALA A 1 189 ? -14.421 -11.754 14.954 1.00 96.75 189 ALA A N 1
ATOM 1426 C CA . ALA A 1 189 ? -13.896 -12.345 13.719 1.00 96.75 189 ALA A CA 1
ATOM 1427 C C . ALA A 1 189 ? -12.886 -11.437 12.981 1.00 96.75 189 ALA A C 1
ATOM 1429 O O . ALA A 1 189 ? -12.334 -11.837 11.954 1.00 96.75 189 ALA A O 1
ATOM 1430 N N . GLY A 1 190 ? -12.621 -10.229 13.491 1.00 95.31 190 GLY A N 1
ATOM 1431 C CA . GLY A 1 190 ? -11.635 -9.299 12.946 1.00 95.31 190 GLY A CA 1
ATOM 1432 C C . GLY A 1 190 ? -10.225 -9.889 12.838 1.00 95.31 190 GLY A C 1
ATOM 1433 O O . GLY A 1 190 ? -9.528 -9.588 11.873 1.00 95.31 190 GLY A O 1
ATOM 1434 N N . VAL A 1 191 ? -9.835 -10.786 13.753 1.00 97.56 191 VAL A N 1
ATOM 1435 C CA . VAL A 1 191 ? -8.541 -11.496 13.701 1.00 97.56 191 VAL A CA 1
ATOM 1436 C C . VAL A 1 191 ? -8.448 -12.399 12.466 1.00 97.56 191 VAL A C 1
ATOM 1438 O O . VAL A 1 191 ? -7.464 -12.349 11.728 1.00 97.56 191 VAL A O 1
ATOM 1441 N N . ASP A 1 192 ? -9.492 -13.186 12.194 1.00 97.38 192 ASP A N 1
ATOM 1442 C CA . ASP A 1 192 ? -9.535 -14.074 11.026 1.00 97.38 192 ASP A CA 1
ATOM 1443 C C . ASP A 1 192 ? -9.616 -13.277 9.718 1.00 97.38 192 ASP A C 1
ATOM 1445 O O . ASP A 1 192 ? -9.004 -13.647 8.717 1.00 97.38 192 ASP A O 1
ATOM 1449 N N . MET A 1 193 ? -10.337 -12.154 9.723 1.00 94.88 193 MET A N 1
ATOM 1450 C CA . MET A 1 193 ? -10.397 -11.241 8.581 1.00 94.88 193 MET A CA 1
ATOM 1451 C C . MET A 1 193 ? -9.037 -10.583 8.308 1.00 94.88 193 MET A C 1
ATOM 1453 O O . MET A 1 193 ? -8.645 -10.487 7.147 1.00 94.88 193 MET A O 1
ATOM 1457 N N . PHE A 1 194 ? -8.304 -10.166 9.345 1.00 96.19 194 PHE A N 1
ATOM 1458 C CA . PHE A 1 194 ? -6.947 -9.628 9.212 1.00 96.19 194 PHE A CA 1
ATOM 1459 C C . PHE A 1 194 ? -6.008 -10.662 8.581 1.00 96.19 194 PHE A C 1
ATOM 1461 O O . PHE A 1 194 ? -5.318 -10.363 7.606 1.00 96.19 194 PHE A O 1
ATOM 1468 N N . HIS A 1 19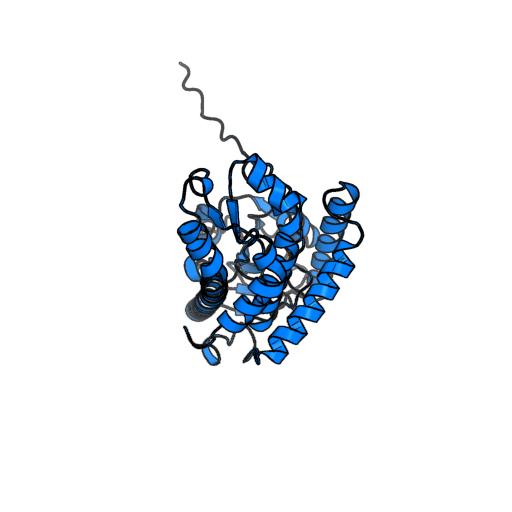5 ? -6.040 -11.900 9.085 1.00 97.62 195 HIS A N 1
ATOM 1469 C CA . HIS A 1 195 ? -5.267 -12.998 8.511 1.00 97.62 195 HIS A CA 1
ATOM 1470 C C . HIS A 1 195 ? -5.637 -13.266 7.052 1.00 97.62 195 HIS A C 1
ATOM 1472 O O . HIS A 1 195 ? -4.749 -13.337 6.205 1.00 97.62 195 HIS A O 1
ATOM 1478 N N . GLY A 1 196 ? -6.935 -13.370 6.753 1.00 95.62 196 GLY A N 1
ATOM 1479 C CA . GLY A 1 196 ? -7.421 -13.622 5.401 1.00 95.62 196 GLY A CA 1
ATOM 1480 C C . GLY A 1 196 ? -7.030 -12.524 4.411 1.00 95.62 196 GLY A C 1
ATOM 1481 O O . GLY A 1 196 ? -6.737 -12.832 3.258 1.00 95.62 196 GLY A O 1
ATOM 1482 N N . GLN A 1 197 ? -6.970 -11.262 4.850 1.00 93.69 197 GLN A N 1
ATOM 1483 C CA . GLN A 1 197 ? -6.523 -10.154 4.006 1.00 93.69 197 GLN A CA 1
ATOM 1484 C C . GLN A 1 197 ? -5.036 -10.285 3.649 1.00 93.69 197 GLN A C 1
ATOM 1486 O O . GLN A 1 197 ? -4.700 -10.239 2.469 1.00 93.69 197 GLN A O 1
ATOM 1491 N N . LEU A 1 198 ? -4.156 -10.503 4.634 1.00 96.12 198 LEU A N 1
ATOM 1492 C CA . LEU A 1 198 ? -2.720 -10.678 4.373 1.00 96.12 198 LEU A CA 1
ATOM 1493 C C . LEU A 1 198 ? -2.434 -11.936 3.550 1.00 96.12 198 LEU A C 1
ATOM 1495 O O . LEU A 1 198 ? -1.697 -11.863 2.571 1.00 96.12 198 LEU A O 1
ATOM 1499 N N . ALA A 1 199 ? -3.066 -13.064 3.888 1.00 96.81 199 ALA A N 1
ATOM 1500 C CA . ALA A 1 199 ? -2.945 -14.296 3.112 1.00 96.81 199 ALA A CA 1
ATOM 1501 C C . ALA A 1 199 ? -3.400 -14.080 1.659 1.00 96.81 199 ALA A C 1
ATOM 1503 O O . ALA A 1 199 ? -2.668 -14.409 0.732 1.00 96.81 199 ALA A O 1
ATOM 1504 N N . SER A 1 200 ? -4.544 -13.416 1.442 1.00 95.12 200 SER A N 1
ATOM 1505 C CA . SER A 1 200 ? -5.016 -13.096 0.091 1.00 95.12 200 SER A CA 1
ATOM 1506 C C . SER A 1 200 ? -4.050 -12.196 -0.678 1.00 95.12 200 SER A C 1
ATOM 1508 O O . SER A 1 200 ? -3.931 -12.373 -1.895 1.00 95.12 200 SER A O 1
ATOM 1510 N N . THR A 1 201 ? -3.408 -11.228 -0.018 1.00 95.31 201 THR A N 1
ATOM 1511 C CA . THR A 1 201 ? -2.387 -10.376 -0.639 1.00 95.31 201 THR A CA 1
ATOM 1512 C C . THR A 1 201 ? -1.181 -11.209 -1.056 1.00 95.31 201 THR A C 1
ATOM 1514 O O . THR A 1 201 ? -0.789 -11.135 -2.218 1.00 95.31 201 THR A O 1
ATOM 1517 N N . MET A 1 202 ? -0.650 -12.057 -0.171 1.00 97.31 202 MET A N 1
ATOM 1518 C CA . MET A 1 202 ? 0.511 -12.904 -0.469 1.00 97.31 202 MET A CA 1
ATOM 1519 C C . MET A 1 202 ? 0.228 -13.933 -1.567 1.00 97.31 202 MET A C 1
ATOM 1521 O O . MET A 1 202 ? 0.995 -14.031 -2.523 1.00 97.31 202 MET A O 1
ATOM 1525 N N . ASP A 1 203 ? -0.901 -14.640 -1.494 1.00 97.56 203 ASP A N 1
ATOM 1526 C CA . ASP A 1 203 ? -1.308 -15.631 -2.498 1.00 97.56 203 ASP A CA 1
ATOM 1527 C C . ASP A 1 203 ? -1.467 -15.003 -3.886 1.00 97.56 203 ASP A C 1
ATOM 1529 O O . ASP A 1 203 ? -1.080 -15.578 -4.907 1.00 97.56 203 ASP A O 1
ATOM 1533 N N . SER A 1 204 ? -2.031 -13.796 -3.932 1.00 97.19 204 SER A N 1
ATOM 1534 C CA . SER A 1 204 ? -2.210 -13.060 -5.180 1.00 97.19 204 SER A CA 1
ATOM 1535 C C . SER A 1 204 ? -0.885 -12.496 -5.693 1.00 97.19 204 SER A C 1
ATOM 1537 O O . SER A 1 204 ? -0.627 -12.574 -6.889 1.00 97.19 204 SER A O 1
ATOM 1539 N N . SER A 1 205 ? -0.002 -12.001 -4.824 1.00 97.19 205 SER A N 1
ATOM 1540 C CA . SER A 1 205 ? 1.355 -11.602 -5.216 1.00 97.19 205 SER A CA 1
ATOM 1541 C C . SER A 1 205 ? 2.158 -12.790 -5.762 1.00 97.19 205 SER A C 1
ATOM 1543 O O . SER A 1 205 ? 2.840 -12.652 -6.775 1.00 97.19 205 SER A O 1
ATOM 1545 N N . LEU A 1 206 ? 2.006 -13.986 -5.181 1.00 97.94 206 LEU A N 1
ATOM 1546 C CA . LEU A 1 206 ? 2.586 -15.224 -5.712 1.00 97.94 206 LEU A CA 1
ATOM 1547 C C . LEU A 1 206 ? 2.040 -15.544 -7.111 1.00 97.94 206 LEU A C 1
ATOM 1549 O O . LEU A 1 206 ? 2.795 -15.948 -7.997 1.00 97.94 206 LEU A O 1
ATOM 1553 N N . GLN A 1 207 ? 0.736 -15.367 -7.331 1.00 98.19 207 GLN A N 1
ATOM 1554 C CA . GLN A 1 207 ? 0.153 -15.541 -8.661 1.00 98.19 207 GLN A CA 1
ATOM 1555 C C . GLN A 1 207 ? 0.699 -14.509 -9.657 1.00 98.19 207 GLN A C 1
ATOM 1557 O O . GLN A 1 207 ? 1.057 -14.880 -10.770 1.00 98.19 207 GLN A O 1
ATOM 1562 N N . ALA A 1 208 ? 0.854 -13.251 -9.244 1.00 97.94 208 ALA A N 1
ATOM 1563 C CA . ALA A 1 208 ? 1.463 -12.210 -10.064 1.00 97.94 208 ALA A CA 1
ATOM 1564 C C . ALA A 1 208 ? 2.903 -12.557 -10.489 1.00 97.94 208 ALA A C 1
ATOM 1566 O O . ALA A 1 208 ? 3.256 -12.376 -11.654 1.00 97.94 208 ALA A O 1
ATOM 1567 N N . VAL A 1 209 ? 3.724 -13.103 -9.586 1.00 97.94 209 VAL A N 1
ATOM 1568 C CA . VAL A 1 209 ? 5.084 -13.566 -9.921 1.00 97.94 209 VAL A CA 1
ATOM 1569 C C . VAL A 1 209 ? 5.043 -14.662 -10.987 1.00 97.94 209 VAL A C 1
ATOM 1571 O O . VAL A 1 209 ? 5.765 -14.585 -11.982 1.00 97.94 209 VAL A O 1
ATOM 1574 N N . LYS A 1 210 ? 4.133 -15.633 -10.847 1.00 97.88 210 LYS A N 1
ATOM 1575 C CA . LYS A 1 210 ? 3.933 -16.695 -11.847 1.00 97.88 210 LYS A CA 1
ATOM 1576 C C . LYS A 1 210 ? 3.471 -16.149 -13.198 1.00 97.88 210 LYS A C 1
ATOM 1578 O O . LYS A 1 210 ? 3.929 -16.642 -14.227 1.00 97.88 210 LYS A O 1
ATOM 1583 N N . ASP A 1 211 ? 2.598 -15.144 -13.208 1.00 97.88 211 ASP A N 1
ATOM 1584 C CA . ASP A 1 211 ? 2.123 -14.503 -14.439 1.00 97.88 211 ASP A CA 1
ATOM 1585 C C . ASP A 1 211 ? 3.275 -13.796 -15.171 1.00 97.88 211 ASP A C 1
ATOM 1587 O O . ASP A 1 211 ? 3.433 -13.961 -16.381 1.00 97.88 211 ASP A O 1
ATOM 1591 N N . VAL A 1 212 ? 4.128 -13.073 -14.433 1.00 98.19 212 VAL A N 1
ATOM 1592 C CA . VAL A 1 212 ? 5.338 -12.435 -14.979 1.00 98.19 212 VAL A CA 1
ATOM 1593 C C . VAL A 1 212 ? 6.282 -13.476 -15.572 1.00 98.19 212 VAL A C 1
ATOM 1595 O O . VAL A 1 212 ? 6.710 -13.322 -16.714 1.00 98.19 212 VAL A O 1
ATOM 1598 N N . GLN A 1 213 ? 6.570 -14.560 -14.846 1.00 96.94 213 GLN A N 1
ATOM 1599 C CA . GLN A 1 213 ? 7.423 -15.643 -15.345 1.00 96.94 213 GLN A CA 1
ATOM 1600 C C . GLN A 1 213 ? 6.839 -16.302 -16.606 1.00 96.94 213 GLN A C 1
ATOM 1602 O O . GLN A 1 213 ? 7.562 -16.546 -17.570 1.00 96.94 213 GLN A O 1
ATOM 1607 N N . ALA A 1 214 ? 5.529 -16.570 -16.631 1.00 97.69 214 ALA A N 1
ATOM 1608 C CA . ALA A 1 214 ? 4.855 -17.194 -17.772 1.00 97.69 214 ALA A CA 1
ATOM 1609 C C . ALA A 1 214 ? 4.841 -16.307 -19.028 1.00 97.69 214 ALA A C 1
ATOM 1611 O O . ALA A 1 214 ? 4.762 -16.827 -20.144 1.00 97.69 214 ALA A O 1
ATOM 1612 N N . ALA A 1 215 ? 4.915 -14.989 -18.846 1.00 97.19 215 ALA A N 1
ATOM 1613 C CA . ALA A 1 215 ? 4.979 -13.996 -19.911 1.00 97.19 215 ALA A CA 1
ATOM 1614 C C . ALA A 1 215 ? 6.420 -13.608 -20.309 1.00 97.19 215 ALA A C 1
ATOM 1616 O O . ALA A 1 215 ? 6.588 -12.652 -21.066 1.00 97.19 215 ALA A O 1
ATOM 1617 N N . ASP A 1 216 ? 7.442 -14.324 -19.815 1.00 96.25 216 ASP A N 1
ATOM 1618 C CA . ASP A 1 216 ? 8.866 -13.986 -19.989 1.00 96.25 216 ASP A CA 1
ATOM 1619 C C . ASP A 1 216 ? 9.185 -12.533 -19.558 1.00 96.25 216 ASP A C 1
ATOM 1621 O O . ASP A 1 216 ? 9.984 -11.826 -20.176 1.00 96.25 216 ASP A O 1
ATOM 1625 N N . GLY A 1 217 ? 8.505 -12.076 -18.506 1.00 97.06 217 GLY A N 1
ATOM 1626 C CA . GLY A 1 217 ? 8.606 -10.739 -17.943 1.00 97.06 217 GLY A CA 1
ATOM 1627 C C . GLY A 1 217 ? 9.766 -10.537 -16.981 1.00 97.06 217 GLY A C 1
ATOM 1628 O O . GLY A 1 217 ? 10.635 -11.389 -16.798 1.00 97.06 217 GLY A O 1
ATOM 1629 N N . THR A 1 218 ? 9.768 -9.376 -16.332 1.00 96.88 218 THR A N 1
ATOM 1630 C CA . THR A 1 218 ? 10.863 -8.954 -15.454 1.00 96.88 218 THR A CA 1
ATOM 1631 C C . THR A 1 218 ? 10.348 -8.178 -14.257 1.00 96.88 218 THR A C 1
ATOM 1633 O O . THR A 1 218 ? 9.578 -7.236 -14.434 1.00 96.88 218 THR A O 1
ATOM 1636 N N . PHE A 1 219 ? 10.889 -8.464 -13.078 1.00 96.12 219 PHE A N 1
ATOM 1637 C CA . PHE A 1 219 ? 10.900 -7.529 -11.957 1.00 96.12 219 PHE A CA 1
ATOM 1638 C C . PHE A 1 219 ? 12.235 -6.787 -11.936 1.00 96.12 219 PHE A C 1
ATOM 1640 O O . PHE A 1 219 ? 13.291 -7.368 -12.185 1.00 96.12 219 PHE A O 1
ATOM 1647 N N . SER A 1 220 ? 12.194 -5.487 -11.676 1.00 94.69 220 SER A N 1
ATOM 1648 C CA . SER A 1 220 ? 13.396 -4.680 -11.464 1.00 94.69 220 SER A CA 1
ATOM 1649 C C . SER A 1 220 ? 13.069 -3.467 -10.613 1.00 94.69 220 SER A C 1
ATOM 1651 O O . SER A 1 220 ? 11.930 -3.017 -10.578 1.00 94.69 220 SER A O 1
ATOM 1653 N N . SER A 1 221 ? 14.066 -2.906 -9.958 1.00 93.69 221 SER A N 1
ATOM 1654 C CA . SER A 1 221 ? 13.876 -1.734 -9.110 1.00 93.69 221 SER A CA 1
ATOM 1655 C C . SER A 1 221 ? 13.675 -0.470 -9.944 1.00 93.69 221 SER A C 1
ATOM 1657 O O . SER A 1 221 ? 14.166 -0.351 -11.080 1.00 93.69 221 SER A O 1
ATOM 1659 N N . ILE A 1 222 ? 12.933 0.486 -9.394 1.00 93.88 222 ILE A N 1
ATOM 1660 C CA . ILE A 1 222 ? 12.909 1.860 -9.893 1.00 93.88 222 ILE A CA 1
ATOM 1661 C C . ILE A 1 222 ? 14.320 2.440 -9.723 1.00 93.88 222 ILE A C 1
ATOM 1663 O O . ILE A 1 222 ? 15.017 2.152 -8.755 1.00 93.88 222 ILE A O 1
ATOM 1667 N N . ALA A 1 223 ? 14.784 3.221 -10.703 1.00 93.88 223 ALA A N 1
ATOM 1668 C CA . ALA A 1 223 ? 16.092 3.861 -10.594 1.00 93.88 223 ALA A CA 1
ATOM 1669 C C . ALA A 1 223 ? 16.107 4.799 -9.367 1.00 93.88 223 ALA A C 1
ATOM 1671 O O . ALA A 1 223 ? 15.149 5.562 -9.223 1.00 93.88 223 ALA A O 1
ATOM 1672 N N . PRO A 1 224 ? 17.152 4.791 -8.519 1.00 93.81 224 PRO A N 1
ATOM 1673 C CA . PRO A 1 224 ? 17.149 5.531 -7.254 1.00 93.81 224 PRO A CA 1
ATOM 1674 C C . PRO A 1 224 ? 16.780 7.015 -7.384 1.00 93.81 224 PRO A C 1
ATOM 1676 O O . PRO A 1 224 ? 16.003 7.526 -6.591 1.00 93.81 224 PRO A O 1
ATOM 1679 N N . GLU A 1 225 ? 17.260 7.700 -8.422 1.00 93.94 225 GLU A N 1
ATOM 1680 C CA . GLU A 1 225 ? 16.945 9.111 -8.678 1.00 93.94 225 GLU A CA 1
ATOM 1681 C C . GLU A 1 225 ? 15.475 9.356 -9.066 1.00 93.94 225 GLU A C 1
ATOM 1683 O O . GLU A 1 225 ? 14.909 10.415 -8.785 1.00 93.94 225 GLU A O 1
ATOM 1688 N N . VAL A 1 226 ? 14.843 8.373 -9.715 1.00 95.06 226 VAL A N 1
ATOM 1689 C CA . VAL A 1 226 ? 13.414 8.411 -10.040 1.00 95.06 226 VAL A CA 1
ATOM 1690 C C . VAL A 1 226 ? 12.613 8.141 -8.772 1.00 95.06 226 VAL A C 1
ATOM 1692 O O . VAL A 1 226 ? 11.651 8.857 -8.510 1.00 95.06 226 VAL A O 1
ATOM 1695 N N . GLN A 1 227 ? 13.031 7.157 -7.971 1.00 95.94 227 GLN A N 1
ATOM 1696 C CA . GLN A 1 227 ? 12.374 6.829 -6.710 1.00 95.94 227 GLN A CA 1
ATOM 1697 C C . GLN A 1 227 ? 12.415 8.015 -5.735 1.00 95.94 227 GLN A C 1
ATOM 1699 O O . GLN A 1 227 ? 11.363 8.412 -5.249 1.00 95.94 227 GLN A O 1
ATOM 1704 N N . GLU A 1 228 ? 13.574 8.660 -5.560 1.00 96.75 228 GLU A N 1
ATOM 1705 C CA . GLU A 1 228 ? 13.732 9.863 -4.723 1.00 96.75 228 GLU A CA 1
ATOM 1706 C C . GLU A 1 228 ? 12.790 10.997 -5.174 1.00 96.75 228 GLU A C 1
ATOM 1708 O O . GLU A 1 228 ? 12.194 11.699 -4.357 1.00 96.75 228 GLU A O 1
ATOM 1713 N N . THR A 1 229 ? 12.594 11.153 -6.489 1.00 97.12 229 THR A N 1
ATOM 1714 C CA . THR A 1 229 ? 11.642 12.132 -7.041 1.00 97.12 229 THR A CA 1
ATOM 1715 C C . THR A 1 229 ? 10.196 11.777 -6.676 1.00 97.12 229 THR A C 1
ATOM 1717 O O . THR A 1 229 ? 9.424 12.653 -6.282 1.00 97.12 229 THR A O 1
ATOM 1720 N N . MET A 1 230 ? 9.819 10.500 -6.783 1.00 97.44 230 MET A N 1
ATOM 1721 C CA . MET A 1 230 ? 8.481 10.021 -6.419 1.00 97.44 230 MET A CA 1
ATOM 1722 C C . MET A 1 230 ? 8.227 10.166 -4.915 1.00 97.44 230 MET A C 1
ATOM 1724 O O . MET A 1 230 ? 7.171 10.661 -4.533 1.00 97.44 230 MET A O 1
ATOM 1728 N N . GLU A 1 231 ? 9.192 9.793 -4.075 1.00 97.75 231 GLU A N 1
ATOM 1729 C CA . GLU A 1 231 ? 9.145 9.941 -2.615 1.00 97.75 231 GLU A CA 1
ATOM 1730 C C . GLU A 1 231 ? 8.979 11.406 -2.204 1.00 97.75 231 GLU A C 1
ATOM 1732 O O . GLU A 1 231 ? 8.103 11.718 -1.398 1.00 97.75 231 GLU A O 1
ATOM 1737 N N . GLY A 1 232 ? 9.729 12.322 -2.827 1.00 98.25 232 GLY A N 1
ATOM 1738 C CA . GLY A 1 232 ? 9.553 13.760 -2.620 1.00 98.25 232 GLY A CA 1
ATOM 1739 C C . GLY A 1 232 ? 8.125 14.223 -2.923 1.00 98.25 232 GLY A C 1
ATOM 1740 O O . GLY A 1 232 ? 7.526 14.944 -2.130 1.00 98.25 232 GLY A O 1
ATOM 1741 N N . THR A 1 233 ? 7.526 13.746 -4.019 1.00 98.44 233 THR A N 1
ATOM 1742 C CA . THR A 1 233 ? 6.117 14.037 -4.335 1.00 98.44 233 THR A CA 1
ATOM 1743 C C . THR A 1 233 ? 5.144 13.413 -3.331 1.00 98.44 233 THR A C 1
ATOM 1745 O O . THR A 1 233 ? 4.121 14.022 -3.025 1.00 98.44 233 THR A O 1
ATOM 1748 N N . GLN A 1 234 ? 5.424 12.221 -2.794 1.00 97.81 234 GLN A N 1
ATOM 1749 C CA . GLN A 1 234 ? 4.602 11.638 -1.724 1.00 97.81 234 GLN A CA 1
ATOM 1750 C C . GLN A 1 234 ? 4.616 12.526 -0.479 1.00 97.81 234 GLN A C 1
ATOM 1752 O O . GLN A 1 234 ? 3.559 12.776 0.094 1.00 97.81 234 GLN A O 1
ATOM 1757 N N . GLU A 1 235 ? 5.776 13.061 -0.108 1.00 98.00 235 GLU A N 1
ATOM 1758 C CA . GLU A 1 235 ? 5.893 13.990 1.016 1.00 98.00 235 GLU A CA 1
ATOM 1759 C C . GLU A 1 235 ? 5.166 15.317 0.760 1.00 98.00 235 GLU A C 1
ATOM 1761 O O . GLU A 1 235 ? 4.453 15.792 1.642 1.00 98.00 235 GLU A O 1
ATOM 1766 N N . GLU A 1 236 ? 5.223 15.857 -0.461 1.00 98.31 236 GLU A N 1
ATOM 1767 C CA . GLU A 1 236 ? 4.429 17.033 -0.852 1.00 98.31 236 GLU A CA 1
ATOM 1768 C C . GLU A 1 236 ? 2.912 16.777 -0.756 1.00 98.31 236 GLU A C 1
ATOM 1770 O O . GLU A 1 236 ? 2.145 17.669 -0.382 1.00 98.31 236 GLU A O 1
ATOM 1775 N N . LEU A 1 237 ? 2.449 15.557 -1.062 1.00 97.19 237 LEU A N 1
ATOM 1776 C CA . LEU A 1 237 ? 1.040 15.187 -0.883 1.00 97.19 237 LEU A CA 1
ATOM 1777 C C . LEU A 1 237 ? 0.637 15.196 0.594 1.00 97.19 237 LEU A C 1
ATOM 1779 O O . LEU A 1 237 ? -0.477 15.618 0.911 1.00 97.19 237 LEU A O 1
ATOM 1783 N N . VAL A 1 238 ? 1.518 14.741 1.487 1.00 97.75 238 VAL A N 1
ATOM 1784 C CA . VAL A 1 238 ? 1.268 14.781 2.933 1.00 97.75 238 VAL A CA 1
ATOM 1785 C C . VAL A 1 238 ? 1.307 16.218 3.454 1.00 97.75 238 VAL A C 1
ATOM 1787 O O . VAL A 1 238 ? 0.437 16.590 4.242 1.00 97.75 238 VAL A O 1
ATOM 1790 N N . ASP A 1 239 ? 2.228 17.054 2.969 1.00 97.94 239 ASP A N 1
ATOM 1791 C CA . ASP A 1 239 ? 2.249 18.488 3.288 1.00 97.94 239 ASP A CA 1
ATOM 1792 C C . ASP A 1 239 ? 0.924 19.157 2.911 1.00 97.94 239 ASP A C 1
ATOM 1794 O O . ASP A 1 239 ? 0.325 19.846 3.736 1.00 97.94 239 ASP A O 1
ATOM 1798 N N . GLY A 1 240 ? 0.395 18.866 1.718 1.00 97.19 240 GLY A N 1
ATOM 1799 C CA . GLY A 1 240 ? -0.912 19.366 1.293 1.00 97.19 240 GLY A CA 1
ATOM 1800 C C . GLY A 1 240 ? -2.065 18.926 2.207 1.00 97.19 240 GLY A C 1
ATOM 1801 O O . GLY A 1 240 ? -2.964 19.718 2.487 1.00 97.19 240 GLY A O 1
ATOM 1802 N N . LEU A 1 241 ? -2.043 17.690 2.723 1.00 95.19 241 LEU A N 1
ATOM 1803 C CA . LEU A 1 241 ? -3.055 17.217 3.680 1.00 95.19 241 LEU A CA 1
ATOM 1804 C C . LEU A 1 241 ? -2.983 17.955 5.022 1.00 95.19 241 LEU A C 1
ATOM 1806 O O . LEU A 1 241 ? -4.030 18.249 5.604 1.00 95.19 241 LEU A O 1
ATOM 18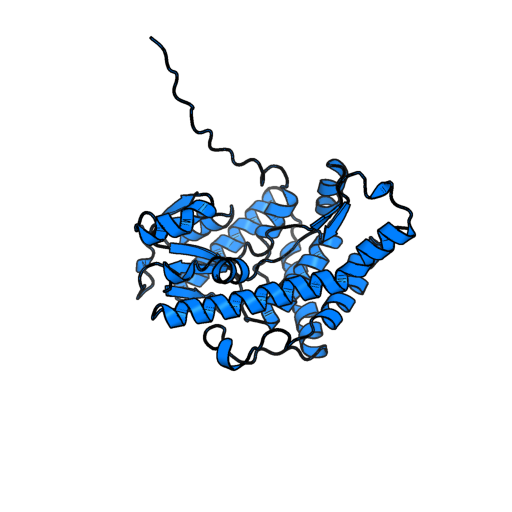10 N N . ILE A 1 242 ? -1.775 18.256 5.500 1.00 96.38 242 ILE A N 1
ATOM 1811 C CA . ILE A 1 242 ? -1.556 19.018 6.736 1.00 96.38 242 ILE A CA 1
ATOM 1812 C C . ILE A 1 242 ? -2.000 20.471 6.553 1.00 96.38 242 ILE A C 1
ATOM 1814 O O . ILE A 1 242 ? -2.745 20.995 7.381 1.00 96.38 242 ILE A O 1
ATOM 1818 N N . GLU A 1 243 ? -1.607 21.116 5.452 1.00 96.81 243 GLU A N 1
ATOM 1819 C CA . GLU A 1 243 ? -2.002 22.496 5.138 1.00 96.81 243 GLU A CA 1
ATOM 1820 C C . GLU A 1 243 ? -3.527 22.655 5.034 1.00 96.81 243 GLU A C 1
ATOM 1822 O O . GLU A 1 243 ? -4.088 23.647 5.511 1.00 96.81 243 GLU A O 1
ATOM 1827 N N . ASP A 1 244 ? -4.209 21.654 4.471 1.00 94.00 244 ASP A N 1
ATOM 1828 C CA . ASP A 1 244 ? -5.669 21.607 4.373 1.00 94.00 244 ASP A CA 1
ATOM 1829 C C . ASP A 1 244 ? -6.364 21.225 5.699 1.00 94.00 244 ASP A C 1
ATOM 1831 O O . ASP A 1 244 ? -7.601 21.184 5.758 1.00 94.00 244 ASP A O 1
ATOM 1835 N N . GLY A 1 245 ? -5.604 20.932 6.761 1.00 91.81 245 GLY A N 1
ATOM 1836 C CA . GLY A 1 245 ? -6.117 20.508 8.067 1.00 91.81 245 GLY A CA 1
ATOM 1837 C C . GLY A 1 245 ? -6.850 19.166 8.025 1.00 91.81 245 GLY A C 1
ATOM 1838 O O . GLY A 1 245 ? -7.793 18.954 8.788 1.00 91.81 245 GLY A O 1
ATOM 1839 N N . ARG A 1 246 ? -6.484 18.289 7.082 1.00 90.38 246 ARG A N 1
ATOM 1840 C CA . ARG A 1 246 ? -7.063 16.944 6.924 1.00 90.38 246 ARG A CA 1
ATOM 1841 C C . ARG A 1 246 ? -6.396 15.907 7.808 1.00 90.38 246 ARG A C 1
ATOM 1843 O O . ARG A 1 246 ? -7.017 14.888 8.080 1.00 90.38 246 ARG A O 1
ATOM 1850 N N . ILE A 1 247 ? -5.148 16.158 8.183 1.00 92.44 247 ILE A N 1
ATOM 1851 C CA . ILE A 1 247 ? -4.291 15.296 8.988 1.00 92.44 247 ILE A CA 1
ATOM 1852 C C . ILE A 1 247 ? -3.451 16.199 9.899 1.00 92.44 247 ILE A C 1
ATOM 1854 O O . ILE A 1 247 ? -3.146 17.335 9.530 1.00 92.44 247 ILE A O 1
ATOM 1858 N N . ASP A 1 248 ? -3.099 15.701 11.082 1.00 92.44 248 ASP A N 1
ATOM 1859 C CA . ASP A 1 248 ? -2.330 16.449 12.076 1.00 92.44 248 ASP A CA 1
ATOM 1860 C C . ASP A 1 248 ? -0.847 16.616 11.682 1.00 92.44 248 ASP A C 1
ATOM 1862 O O . ASP A 1 248 ? -0.268 15.804 10.959 1.00 92.44 248 ASP A O 1
ATOM 1866 N N . GLU A 1 249 ? -0.212 17.685 12.177 1.00 94.88 249 GLU A N 1
ATOM 1867 C CA . GLU A 1 249 ? 1.184 18.036 11.853 1.00 94.88 249 GLU A CA 1
ATOM 1868 C C . GLU A 1 249 ? 2.199 16.956 12.278 1.00 94.88 249 GLU A C 1
ATOM 1870 O O . GLU A 1 249 ? 3.257 16.818 11.661 1.00 94.88 249 GLU A O 1
ATOM 1875 N N . ASP A 1 250 ? 1.889 16.183 13.320 1.00 95.50 250 ASP A N 1
ATOM 1876 C CA . ASP A 1 250 ? 2.751 15.142 13.883 1.00 95.50 250 ASP A CA 1
ATOM 1877 C C . ASP A 1 250 ? 2.546 13.757 13.245 1.00 95.50 250 ASP A C 1
ATOM 1879 O O . ASP A 1 250 ? 3.219 12.803 13.640 1.00 95.50 250 ASP A O 1
ATOM 1883 N N . ILE A 1 251 ? 1.695 13.632 12.215 1.00 94.62 251 ILE A N 1
ATOM 1884 C CA . ILE A 1 251 ? 1.370 12.345 11.573 1.00 94.62 251 ILE A CA 1
ATOM 1885 C C . ILE A 1 251 ? 2.605 11.551 11.136 1.00 94.62 251 ILE A C 1
ATOM 1887 O O . ILE A 1 251 ? 2.622 10.326 11.215 1.00 94.62 251 ILE A O 1
ATOM 1891 N N . ARG A 1 252 ? 3.668 12.235 10.702 1.00 95.81 252 ARG A N 1
ATOM 1892 C CA . ARG A 1 252 ? 4.911 11.586 10.265 1.00 95.81 252 ARG A CA 1
ATOM 1893 C C . ARG A 1 252 ? 5.609 10.878 11.410 1.00 95.81 252 ARG A C 1
ATOM 1895 O O . ARG A 1 252 ? 6.045 9.742 11.255 1.00 95.81 252 ARG A O 1
ATOM 1902 N N . GLU A 1 253 ? 5.704 11.553 12.553 1.00 96.81 253 GLU A N 1
ATOM 1903 C CA . GLU A 1 253 ? 6.286 10.987 13.768 1.00 96.81 253 GLU A CA 1
ATOM 1904 C C . GLU A 1 253 ? 5.417 9.833 14.274 1.00 96.81 253 GLU A C 1
ATOM 1906 O O . GLU A 1 253 ? 5.943 8.772 14.606 1.00 96.81 253 GLU A O 1
ATOM 1911 N N . GLN A 1 254 ? 4.092 10.002 14.244 1.00 96.12 254 GLN A N 1
ATOM 1912 C CA . GLN A 1 254 ? 3.145 8.960 14.637 1.00 96.12 254 GLN A CA 1
ATOM 1913 C C . GLN A 1 254 ? 3.269 7.700 13.768 1.00 96.12 254 GLN A C 1
ATOM 1915 O O . GLN A 1 254 ? 3.401 6.601 14.307 1.00 96.12 254 GLN A O 1
ATOM 1920 N N . LEU A 1 255 ? 3.262 7.837 12.437 1.00 96.06 255 LEU A N 1
ATOM 1921 C CA . LEU A 1 255 ? 3.322 6.694 11.523 1.00 96.06 255 LEU A CA 1
ATOM 1922 C C . LEU A 1 255 ? 4.707 6.051 11.490 1.00 96.06 255 LEU A C 1
ATOM 1924 O O . LEU A 1 255 ? 4.787 4.828 11.511 1.00 96.06 255 LEU A O 1
ATOM 1928 N N . THR A 1 256 ? 5.788 6.833 11.546 1.00 96.81 256 THR A N 1
ATOM 1929 C CA . THR A 1 256 ? 7.149 6.276 11.657 1.00 96.81 256 THR A CA 1
ATOM 1930 C C . THR A 1 256 ? 7.318 5.511 12.972 1.00 96.81 256 THR A C 1
ATOM 1932 O O . THR A 1 256 ? 7.793 4.378 12.976 1.00 96.81 256 THR A O 1
ATOM 1935 N N . GLY A 1 257 ? 6.859 6.077 14.094 1.00 98.00 257 GLY A N 1
ATOM 1936 C CA . GLY A 1 257 ? 6.904 5.404 15.394 1.00 98.00 257 GLY A CA 1
ATOM 1937 C C . GLY A 1 257 ? 6.025 4.149 15.449 1.00 98.00 257 GLY A C 1
ATOM 1938 O O . GLY A 1 257 ? 6.417 3.140 16.040 1.00 98.00 257 GLY A O 1
ATOM 1939 N N . SER A 1 258 ? 4.855 4.174 14.803 1.00 97.44 258 SER A N 1
ATOM 1940 C CA . SER A 1 258 ? 3.997 2.993 14.655 1.00 97.44 258 SER A CA 1
ATOM 1941 C C . SER A 1 258 ? 4.672 1.927 13.781 1.00 97.44 258 SER A C 1
ATOM 1943 O O . SER A 1 258 ? 4.707 0.760 14.169 1.00 97.44 258 SER A O 1
ATOM 1945 N N . ALA A 1 259 ? 5.305 2.302 12.667 1.00 97.19 259 ALA A N 1
ATOM 1946 C CA . ALA A 1 259 ? 6.060 1.376 11.825 1.00 97.19 259 ALA A CA 1
ATOM 1947 C C . ALA A 1 259 ? 7.218 0.707 12.583 1.00 97.19 259 ALA A C 1
ATOM 1949 O O . ALA A 1 259 ? 7.379 -0.511 12.488 1.00 97.19 259 ALA A O 1
ATOM 1950 N N . GLU A 1 260 ? 7.977 1.456 13.389 1.00 98.31 260 GLU A N 1
ATOM 1951 C CA . GLU A 1 260 ? 9.036 0.905 14.250 1.00 98.31 260 GLU A CA 1
ATOM 1952 C C . GLU A 1 260 ? 8.475 -0.092 15.275 1.00 98.31 260 GLU A C 1
ATOM 1954 O O . GLU A 1 260 ? 9.000 -1.199 15.434 1.00 98.31 260 GLU A O 1
ATOM 1959 N N . LYS A 1 261 ? 7.369 0.267 15.941 1.00 98.50 261 LYS A N 1
ATOM 1960 C CA . LYS A 1 261 ? 6.661 -0.622 16.872 1.00 98.50 261 LYS A CA 1
ATOM 1961 C C . LYS A 1 261 ? 6.244 -1.923 16.183 1.00 98.50 261 LYS A C 1
ATOM 1963 O O . LYS A 1 261 ? 6.525 -3.005 16.703 1.00 98.50 261 LYS A O 1
ATOM 1968 N N . TRP A 1 262 ? 5.561 -1.831 15.043 1.00 98.38 262 TRP A N 1
ATOM 1969 C CA . TRP A 1 262 ? 5.034 -3.002 14.343 1.00 98.38 262 TRP A CA 1
ATOM 1970 C C . TRP A 1 262 ? 6.135 -3.843 13.709 1.00 98.38 262 TRP A C 1
ATOM 1972 O O . TRP A 1 262 ? 6.006 -5.062 13.712 1.00 98.38 262 TRP A O 1
ATOM 1982 N N . THR A 1 263 ? 7.246 -3.237 13.285 1.00 98.50 263 THR A N 1
ATOM 1983 C CA . THR A 1 263 ? 8.463 -3.969 12.896 1.00 98.50 263 THR A CA 1
ATOM 1984 C C . THR A 1 263 ? 8.933 -4.862 14.041 1.00 98.50 263 THR A C 1
ATOM 1986 O O . THR A 1 263 ? 9.064 -6.070 13.862 1.00 98.50 263 THR A O 1
ATOM 1989 N N . GLY A 1 264 ? 9.072 -4.308 15.251 1.00 98.56 264 GLY A N 1
ATOM 1990 C CA . GLY A 1 264 ? 9.480 -5.088 16.422 1.00 98.56 264 GLY A CA 1
ATOM 1991 C C . GLY A 1 264 ? 8.510 -6.221 16.780 1.00 98.56 264 GLY A C 1
ATOM 1992 O O . GLY A 1 264 ? 8.948 -7.293 17.186 1.00 98.56 264 GLY A O 1
ATOM 1993 N N . ILE A 1 265 ? 7.198 -6.020 16.604 1.00 98.75 265 ILE A N 1
ATOM 1994 C CA . ILE A 1 265 ? 6.183 -7.065 16.842 1.00 98.75 265 ILE A CA 1
ATOM 1995 C C . ILE A 1 265 ? 6.242 -8.154 15.763 1.00 98.75 265 ILE A C 1
ATOM 1997 O O . ILE A 1 265 ? 6.116 -9.336 16.074 1.00 98.75 265 ILE A O 1
ATOM 2001 N N . VAL A 1 266 ? 6.432 -7.777 14.499 1.00 98.62 266 VAL A N 1
ATOM 2002 C CA . VAL A 1 266 ? 6.564 -8.718 13.379 1.00 98.62 266 VAL A CA 1
ATOM 2003 C C . VAL A 1 266 ? 7.805 -9.599 13.563 1.00 98.62 266 VAL A C 1
ATOM 2005 O O . VAL A 1 266 ? 7.702 -10.820 13.433 1.00 98.62 266 VAL A O 1
ATOM 2008 N N . GLU A 1 267 ? 8.928 -9.013 13.986 1.00 98.38 267 GLU A N 1
ATOM 2009 C CA . GLU A 1 267 ? 10.144 -9.744 14.369 1.00 98.38 267 GLU A CA 1
ATOM 2010 C C . GLU A 1 267 ? 9.928 -10.635 15.608 1.00 98.38 267 GLU A C 1
ATOM 2012 O O . GLU A 1 267 ? 10.335 -11.796 15.615 1.00 98.38 267 GLU A O 1
ATOM 2017 N N . GLU A 1 268 ? 9.258 -10.130 16.653 1.00 98.50 268 GLU A N 1
ATOM 2018 C CA . GLU A 1 268 ? 8.929 -10.890 17.873 1.00 98.50 268 GLU A CA 1
ATOM 2019 C C . GLU A 1 268 ? 8.111 -12.151 17.554 1.00 98.50 268 GLU A C 1
ATOM 2021 O O . GLU A 1 268 ? 8.341 -13.216 18.135 1.00 98.50 268 GLU A O 1
ATOM 2026 N N . LEU A 1 269 ? 7.160 -12.030 16.626 1.00 98.56 269 LEU A N 1
ATOM 2027 C CA . LEU A 1 269 ? 6.296 -13.119 16.176 1.00 98.56 269 LEU A CA 1
ATOM 2028 C C . LEU A 1 269 ? 6.988 -14.065 15.178 1.00 98.56 269 LEU A C 1
ATOM 2030 O O . LEU A 1 269 ? 6.433 -15.122 14.872 1.00 98.56 269 LEU A O 1
ATOM 2034 N N . GLY A 1 270 ? 8.201 -13.730 14.725 1.00 98.25 270 GLY A N 1
ATOM 2035 C CA . GLY A 1 270 ? 9.037 -14.576 13.875 1.00 98.25 270 GLY A CA 1
ATOM 2036 C C . GLY A 1 270 ? 8.654 -14.571 12.396 1.00 98.25 270 GLY A C 1
ATOM 2037 O O . GLY A 1 270 ? 8.940 -15.549 11.705 1.00 98.25 270 GLY A O 1
ATOM 2038 N N . TYR A 1 271 ? 7.989 -13.520 11.908 1.00 98.38 271 TYR A N 1
ATOM 2039 C CA . TYR A 1 271 ? 7.790 -13.354 10.470 1.00 98.38 271 TYR A CA 1
ATOM 2040 C C . TYR A 1 271 ? 9.077 -12.837 9.829 1.00 98.38 271 TYR A C 1
ATOM 2042 O O . TYR A 1 271 ? 9.669 -11.867 10.296 1.00 98.38 271 TYR A O 1
ATOM 2050 N N . GLU A 1 272 ? 9.476 -13.466 8.731 1.00 97.00 272 GLU A N 1
ATOM 2051 C CA . GLU A 1 272 ? 10.678 -13.126 7.974 1.00 97.00 272 GLU A CA 1
ATOM 2052 C C . GLU A 1 272 ? 10.365 -13.235 6.477 1.00 97.00 272 GLU A C 1
ATOM 2054 O O . GLU A 1 272 ? 9.560 -14.076 6.063 1.00 97.00 272 GLU A O 1
ATOM 2059 N N . ASP A 1 273 ? 11.005 -12.402 5.659 1.00 97.50 273 ASP A N 1
ATOM 2060 C CA . ASP A 1 273 ? 11.011 -12.590 4.210 1.00 97.50 273 ASP A CA 1
ATOM 2061 C C . ASP A 1 273 ? 12.006 -13.695 3.842 1.00 97.50 273 ASP A C 1
ATOM 2063 O O . ASP A 1 273 ? 13.172 -13.665 4.242 1.00 97.50 273 ASP A O 1
ATOM 2067 N N . GLY A 1 274 ? 11.556 -14.678 3.059 1.00 96.25 274 GLY A N 1
ATOM 2068 C CA . GLY A 1 274 ? 12.414 -15.767 2.582 1.00 96.25 274 GLY A CA 1
ATOM 2069 C C . GLY A 1 274 ? 13.328 -15.372 1.415 1.00 96.25 274 GLY A C 1
ATOM 2070 O O . GLY A 1 274 ? 14.198 -16.152 1.027 1.00 96.25 274 GLY A O 1
ATOM 2071 N N . GLY A 1 275 ? 13.134 -14.172 0.868 1.00 95.88 275 GLY A N 1
ATOM 2072 C CA . GLY A 1 275 ? 13.839 -13.634 -0.285 1.00 95.88 275 GLY A CA 1
ATOM 2073 C C . GLY A 1 275 ? 13.128 -12.403 -0.838 1.00 95.88 275 GLY A C 1
ATOM 2074 O O . GLY A 1 275 ? 12.252 -11.824 -0.197 1.00 95.88 275 GLY A O 1
ATOM 2075 N N . GLU A 1 276 ? 13.501 -12.021 -2.053 1.00 95.56 276 GLU A N 1
ATOM 2076 C CA . GLU A 1 276 ? 12.883 -10.904 -2.762 1.00 95.56 276 GLU A CA 1
ATOM 2077 C C . GLU A 1 276 ? 11.524 -11.299 -3.366 1.00 95.56 276 GLU A C 1
ATOM 2079 O O . GLU A 1 276 ? 11.204 -12.486 -3.510 1.00 95.56 276 GLU A O 1
ATOM 2084 N N . LEU A 1 277 ? 10.727 -10.302 -3.769 1.00 96.19 277 LEU A N 1
ATOM 2085 C CA . LEU A 1 277 ? 9.404 -10.521 -4.365 1.00 96.19 277 LEU A CA 1
ATOM 2086 C C . LEU A 1 277 ? 9.465 -11.380 -5.637 1.00 96.19 277 LEU A C 1
ATOM 2088 O O . LEU A 1 277 ? 8.599 -12.226 -5.835 1.00 96.19 277 LEU A O 1
ATOM 2092 N N . GLN A 1 278 ? 10.458 -11.181 -6.509 1.00 96.12 278 GLN A N 1
ATOM 2093 C CA . GLN A 1 278 ? 10.541 -11.922 -7.775 1.00 96.12 278 GLN A CA 1
ATOM 2094 C C . GLN A 1 278 ? 10.788 -13.425 -7.608 1.00 96.12 278 GLN A C 1
ATOM 2096 O O . GLN A 1 278 ? 10.532 -14.176 -8.546 1.00 96.12 278 GLN A O 1
ATOM 2101 N N . ASP A 1 279 ? 11.258 -13.828 -6.427 1.00 96.69 279 ASP A N 1
ATOM 2102 C CA . ASP A 1 279 ? 11.563 -15.211 -6.067 1.00 96.69 279 ASP A CA 1
ATOM 2103 C C . ASP A 1 279 ? 10.510 -15.766 -5.086 1.00 96.69 279 ASP A C 1
ATOM 2105 O O . ASP A 1 279 ? 10.735 -16.784 -4.435 1.00 96.69 279 ASP A O 1
ATOM 2109 N N . LEU A 1 280 ? 9.356 -15.094 -4.933 1.00 97.12 280 LEU A N 1
ATOM 2110 C CA . LEU A 1 280 ? 8.303 -15.463 -3.976 1.00 97.12 280 LEU A CA 1
ATOM 2111 C C . LEU A 1 280 ? 7.822 -16.911 -4.156 1.00 97.12 280 LEU A C 1
ATOM 2113 O O . LEU A 1 280 ? 7.479 -17.570 -3.178 1.00 97.12 280 LEU A O 1
ATOM 2117 N N . ASP A 1 281 ? 7.830 -17.438 -5.380 1.00 97.06 281 ASP A N 1
ATOM 2118 C CA . ASP A 1 281 ? 7.496 -18.833 -5.680 1.00 97.06 281 ASP A CA 1
ATOM 2119 C C . ASP A 1 281 ? 8.548 -19.854 -5.220 1.00 97.06 281 ASP A C 1
ATOM 2121 O O . ASP A 1 281 ? 8.246 -21.049 -5.167 1.00 97.06 281 ASP A O 1
ATOM 2125 N N . GLU A 1 282 ? 9.748 -19.406 -4.852 1.00 97.69 282 GLU A N 1
ATOM 2126 C CA . GLU A 1 282 ? 10.800 -20.254 -4.290 1.00 97.69 282 GLU A CA 1
ATOM 2127 C C . GLU A 1 282 ? 10.698 -20.405 -2.765 1.00 97.69 282 GLU A C 1
ATOM 2129 O O . GLU A 1 282 ? 11.144 -21.423 -2.225 1.00 97.69 282 GLU A O 1
ATOM 2134 N N . TRP A 1 283 ? 10.129 -19.419 -2.060 1.00 97.56 283 TRP A N 1
ATOM 2135 C CA . TRP A 1 283 ? 10.164 -19.367 -0.591 1.00 97.56 283 TRP A CA 1
ATOM 2136 C C . TRP A 1 283 ? 8.804 -19.224 0.104 1.00 97.56 283 TRP A C 1
ATOM 2138 O O . TRP A 1 283 ? 8.722 -19.475 1.308 1.00 97.56 283 TRP A O 1
ATOM 2148 N N . TYR A 1 284 ? 7.735 -18.878 -0.614 1.00 97.94 284 TY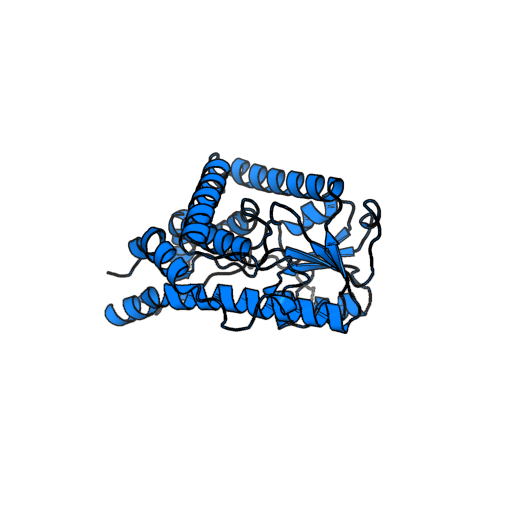R A N 1
ATOM 2149 C CA . TYR A 1 284 ? 6.377 -18.795 -0.076 1.00 97.94 284 TYR A CA 1
ATOM 2150 C C . TYR A 1 284 ? 5.469 -19.883 -0.666 1.00 97.94 284 TYR A C 1
ATOM 2152 O O . TYR A 1 284 ? 5.460 -20.145 -1.868 1.00 97.94 284 TYR A O 1
ATOM 2160 N N . GLU A 1 285 ? 4.646 -20.494 0.186 1.00 96.81 285 GLU A N 1
ATOM 2161 C CA . GLU A 1 285 ? 3.601 -21.436 -0.213 1.00 96.81 285 GLU A CA 1
ATOM 2162 C C . GLU A 1 285 ? 2.255 -20.948 0.331 1.00 96.81 285 GLU A C 1
ATOM 2164 O O . GLU A 1 285 ? 2.183 -20.385 1.422 1.00 96.81 285 GLU A O 1
ATOM 2169 N N . VAL A 1 286 ? 1.178 -21.192 -0.416 1.00 95.81 286 VAL A N 1
ATOM 2170 C CA . VAL A 1 286 ? -0.187 -20.880 0.035 1.00 95.81 286 VAL A CA 1
ATOM 2171 C C . VAL A 1 286 ? -0.446 -21.557 1.384 1.00 95.81 286 VAL A C 1
ATOM 2173 O O . VAL A 1 286 ? -0.086 -22.721 1.574 1.00 95.81 286 VAL A O 1
ATOM 2176 N N . ASP A 1 287 ? -1.070 -20.826 2.307 1.00 93.00 287 ASP A N 1
ATOM 2177 C CA . ASP A 1 287 ? -1.354 -21.253 3.685 1.00 93.00 287 ASP A CA 1
ATOM 2178 C C . ASP A 1 287 ? -0.110 -21.547 4.560 1.00 93.00 287 ASP A C 1
ATOM 2180 O O . ASP A 1 287 ? -0.249 -22.101 5.655 1.00 93.00 287 ASP A O 1
ATOM 2184 N N . SER A 1 288 ? 1.111 -21.186 4.135 1.00 95.38 288 SER A N 1
ATOM 2185 C CA . SER A 1 288 ? 2.329 -21.479 4.915 1.00 95.38 288 SER A CA 1
ATOM 2186 C C . SER A 1 288 ? 2.546 -20.554 6.115 1.00 95.38 288 SER A C 1
ATOM 2188 O O . SER A 1 288 ? 3.259 -20.926 7.051 1.00 95.38 288 SER A O 1
ATOM 2190 N N . VAL A 1 289 ? 1.922 -19.372 6.113 1.00 97.69 289 VAL A N 1
ATOM 2191 C CA . VAL A 1 289 ? 2.093 -18.343 7.146 1.00 97.69 289 VAL A CA 1
ATOM 2192 C C . VAL A 1 289 ? 0.768 -18.050 7.839 1.00 97.69 289 VAL A C 1
ATOM 2194 O O . VAL A 1 289 ? -0.222 -17.664 7.217 1.00 97.69 289 VAL A O 1
ATOM 2197 N N . ASP A 1 290 ? 0.760 -18.207 9.161 1.00 98.12 290 ASP A N 1
ATOM 2198 C CA . ASP A 1 290 ? -0.379 -17.862 10.003 1.00 98.12 290 ASP A CA 1
ATOM 2199 C C . ASP A 1 290 ? -0.228 -16.440 10.544 1.00 98.12 290 ASP A C 1
ATOM 2201 O O . ASP A 1 290 ? 0.547 -16.208 11.463 1.00 98.12 290 ASP A O 1
ATOM 2205 N N . PHE A 1 291 ? -0.991 -15.501 9.987 1.00 98.56 291 PHE A N 1
ATOM 2206 C CA . PHE A 1 291 ? -0.992 -14.093 10.404 1.00 98.56 291 PHE A CA 1
ATOM 2207 C C . PHE A 1 291 ? -1.908 -13.795 11.603 1.00 98.56 291 PHE A C 1
ATOM 2209 O O . PHE A 1 291 ? -1.957 -12.654 12.071 1.00 98.56 291 PHE A O 1
ATOM 2216 N N . ARG A 1 292 ? -2.653 -14.785 12.120 1.00 98.62 292 ARG A N 1
ATOM 2217 C CA . ARG A 1 292 ? -3.571 -14.573 13.255 1.00 98.62 292 ARG A CA 1
ATOM 2218 C C . ARG A 1 292 ? -2.872 -14.047 14.514 1.00 98.62 292 ARG A C 1
ATOM 2220 O O . ARG A 1 292 ? -3.432 -13.127 15.097 1.00 98.62 292 ARG A O 1
ATOM 2227 N N . PRO A 1 293 ? -1.655 -14.485 14.897 1.00 98.75 293 PRO A N 1
ATOM 2228 C CA . PRO A 1 293 ? -0.948 -13.897 16.037 1.00 98.75 293 PRO A CA 1
ATOM 2229 C C . PRO A 1 293 ? -0.694 -12.388 15.895 1.00 98.75 293 PRO A C 1
ATOM 2231 O O . PRO A 1 293 ? -0.771 -11.654 16.876 1.00 98.75 293 PRO A O 1
ATOM 2234 N N . LEU A 1 294 ? -0.431 -11.897 14.677 1.00 98.69 294 LEU A N 1
ATOM 2235 C CA . LEU A 1 294 ? -0.308 -10.455 14.438 1.00 98.69 294 LEU A CA 1
ATOM 2236 C C . LEU A 1 294 ? -1.679 -9.771 14.502 1.00 98.69 294 LEU A C 1
ATOM 2238 O O . LEU A 1 294 ? -1.817 -8.719 15.124 1.00 98.69 294 LEU A O 1
ATOM 2242 N N . GLY A 1 295 ? -2.699 -10.395 13.908 1.00 98.19 295 GLY A N 1
ATOM 2243 C CA . GLY A 1 295 ? -4.082 -9.925 13.986 1.00 98.19 295 GLY A CA 1
ATOM 2244 C C . GLY A 1 295 ? -4.598 -9.813 15.424 1.00 98.19 295 GLY A C 1
ATOM 2245 O O . GLY A 1 295 ? -5.297 -8.856 15.735 1.00 98.19 295 GLY A O 1
ATOM 2246 N N . GLU A 1 296 ? -4.214 -10.730 16.317 1.00 98.62 296 GLU A N 1
ATOM 2247 C CA . GLU A 1 296 ? -4.519 -10.672 17.753 1.00 98.62 296 GLU A CA 1
ATOM 2248 C C . GLU A 1 296 ? -3.887 -9.436 18.408 1.00 98.62 296 GLU A C 1
ATOM 2250 O O . GLU A 1 296 ? -4.583 -8.702 19.107 1.00 98.62 296 GLU A O 1
ATOM 2255 N N . ARG A 1 297 ? -2.614 -9.133 18.113 1.00 98.38 297 ARG A N 1
ATOM 2256 C CA . ARG A 1 297 ? -1.945 -7.915 18.610 1.00 98.38 297 ARG A CA 1
ATOM 2257 C C . ARG A 1 297 ? -2.642 -6.644 18.127 1.00 98.38 297 ARG A C 1
ATOM 2259 O O . ARG A 1 297 ? -2.910 -5.752 18.927 1.00 98.38 297 ARG A O 1
ATOM 2266 N N . VAL A 1 298 ? -2.992 -6.568 16.842 1.00 97.88 298 VAL A N 1
ATOM 2267 C CA . VAL A 1 298 ? -3.744 -5.430 16.275 1.00 97.88 298 VAL A CA 1
ATOM 2268 C C . VAL A 1 298 ? -5.135 -5.315 16.903 1.00 97.88 298 VAL A C 1
ATOM 2270 O O . VAL A 1 298 ? -5.603 -4.216 17.212 1.00 97.88 298 VAL A O 1
ATOM 2273 N N . PHE A 1 299 ? -5.810 -6.443 17.120 1.00 97.81 299 PHE A N 1
ATOM 2274 C CA . PHE A 1 299 ? -7.119 -6.463 17.753 1.00 97.81 299 PHE A CA 1
ATOM 2275 C C . PHE A 1 299 ? -7.048 -5.926 19.183 1.00 97.81 299 PHE A C 1
ATOM 2277 O O . PHE A 1 299 ? -7.805 -5.021 19.523 1.00 97.81 299 PHE A O 1
ATOM 2284 N N . GLU A 1 300 ? -6.127 -6.431 20.000 1.00 97.62 300 GLU A N 1
ATOM 2285 C CA . GLU A 1 300 ? -5.968 -6.035 21.402 1.00 97.62 300 GLU A CA 1
ATOM 2286 C C . GLU A 1 300 ? -5.525 -4.578 21.567 1.00 97.62 300 GLU A C 1
ATOM 2288 O O . GLU A 1 300 ? -6.056 -3.873 22.426 1.00 97.62 300 GLU A O 1
ATOM 2293 N N . GLU A 1 301 ? -4.567 -4.126 20.754 1.00 96.00 301 GLU A N 1
ATOM 2294 C CA . GLU A 1 301 ? -3.933 -2.814 20.920 1.00 96.00 301 GLU A CA 1
ATOM 2295 C C . GLU A 1 301 ? -4.686 -1.674 20.217 1.00 96.00 301 GLU A C 1
ATOM 2297 O O . GLU A 1 301 ? -4.510 -0.519 20.604 1.00 96.00 301 GLU A O 1
ATOM 2302 N N . ALA A 1 302 ? -5.546 -1.977 19.236 1.00 95.00 302 ALA A N 1
ATOM 2303 C CA . ALA A 1 302 ? -6.296 -0.963 18.491 1.00 95.00 302 ALA A CA 1
ATOM 2304 C C . ALA A 1 302 ? -7.811 -1.210 18.470 1.00 95.00 302 ALA A C 1
ATOM 2306 O O . ALA A 1 302 ? -8.597 -0.362 18.885 1.00 95.00 302 ALA A O 1
ATOM 2307 N N . SER A 1 303 ? -8.250 -2.381 18.003 1.00 95.38 303 SER A N 1
ATOM 2308 C CA . SER A 1 303 ? -9.674 -2.593 17.685 1.00 95.38 303 SER A CA 1
ATOM 2309 C C . SER A 1 303 ? -10.543 -2.798 18.933 1.00 95.38 303 SER A C 1
ATOM 2311 O O . SER A 1 303 ? -11.710 -2.413 18.951 1.00 95.38 303 SER A O 1
ATOM 2313 N N . LEU A 1 304 ? -10.004 -3.402 19.994 1.00 96.56 304 LEU A N 1
ATOM 2314 C CA . LEU A 1 304 ? -10.765 -3.879 21.151 1.00 96.56 304 LEU A CA 1
ATOM 2315 C C . LEU A 1 304 ? -11.540 -2.763 21.865 1.00 96.56 304 LEU A C 1
ATOM 2317 O O . LEU A 1 304 ? -12.641 -3.011 22.357 1.00 96.56 304 LEU A O 1
ATOM 2321 N N . ALA A 1 305 ? -11.014 -1.534 21.870 1.00 95.38 305 ALA A N 1
ATOM 2322 C CA . ALA A 1 305 ? -11.690 -0.365 22.437 1.00 95.38 305 ALA A CA 1
ATOM 2323 C C . ALA A 1 305 ? -13.003 0.000 21.711 1.00 95.38 305 ALA A C 1
ATOM 2325 O O . ALA A 1 305 ? -13.850 0.683 22.283 1.00 95.38 305 ALA A O 1
ATOM 2326 N N . HIS A 1 306 ? -13.188 -0.482 20.479 1.00 94.69 306 HIS A N 1
ATOM 2327 C CA . HIS A 1 306 ? -14.366 -0.247 19.638 1.00 94.69 306 HIS A CA 1
ATOM 2328 C C . HIS A 1 306 ? -15.325 -1.444 19.602 1.00 94.69 306 HIS A C 1
ATOM 2330 O O . HIS A 1 306 ? -16.335 -1.422 18.892 1.00 94.69 306 HIS A O 1
ATOM 2336 N N . ARG A 1 307 ? -15.031 -2.506 20.362 1.00 95.69 307 ARG A N 1
ATOM 2337 C CA . ARG A 1 307 ? -15.865 -3.705 20.416 1.00 95.69 307 ARG A CA 1
ATOM 2338 C C . ARG A 1 307 ? -17.254 -3.370 20.991 1.00 95.69 307 ARG A C 1
ATOM 2340 O O . ARG A 1 307 ? -17.329 -2.760 22.053 1.00 95.69 307 ARG A O 1
ATOM 2347 N N . PRO A 1 308 ? -18.362 -3.817 20.366 1.00 94.44 308 PRO A N 1
ATOM 2348 C CA . PRO A 1 308 ? -19.714 -3.523 20.848 1.00 94.44 308 PRO A CA 1
ATOM 2349 C C . PRO A 1 308 ? -19.976 -3.964 22.299 1.00 94.44 308 PRO A C 1
ATOM 2351 O O . PRO A 1 308 ? -19.670 -5.107 22.664 1.00 94.44 308 PRO A O 1
ATOM 2354 N N . GLU A 1 309 ? -20.634 -3.095 23.077 1.00 92.56 309 GLU A N 1
ATOM 2355 C CA . GLU A 1 309 ? -21.065 -3.306 24.477 1.00 92.56 309 GLU A CA 1
ATOM 2356 C C . GLU A 1 309 ? -22.589 -3.403 24.665 1.00 92.56 309 GLU A C 1
ATOM 2358 O O . GLU A 1 309 ? -23.360 -2.888 23.817 1.00 92.56 309 GLU A O 1
#